Protein AF-A0AAV2FX11-F1 (afdb_monomer)

Radius of gyration: 31.64 Å; Cα contacts (8 Å, |Δi|>4): 77; chains: 1; bounding box: 56×33×93 Å

pLDDT: mean 76.0, std 13.42, range [36.06, 92.75]

Secondary structure (DSSP, 8-state):
---HHHHHHHHHHHHHHHHTTT-HHHHHHHHHTT-STT---HHHHHHHHHHHHHHHHHH-TT-----HHHHHHHHTT--------TTTGGGTS---HHHHHHHHHSTTSS-TT----SGGGSPPHHHHHHHHT-GGGS-HHHHTSHHHHHHHHHHHHHHHHHHHHHSTTS-SHHHHTTT-

Me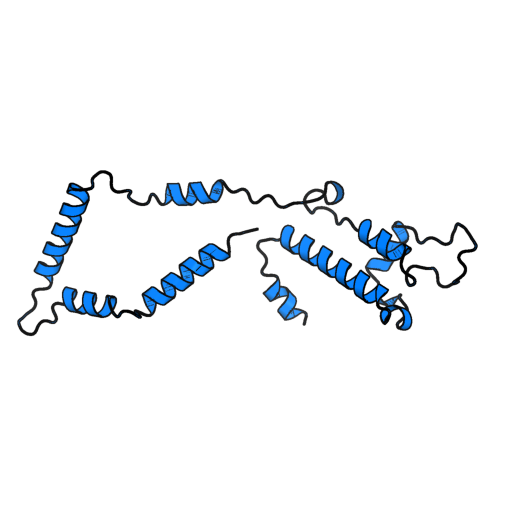an predicted aligned error: 15.27 Å

Organism: NCBI:txid586398

Foldseek 3Di:
DDPPVVVVVVVVVVVVVVVCPVVVVVVVCCQLCCPDPDDRPNPVSVVVVVVVVVVVCVVCVVDDPPDPVVVVVVVVVCPPPQDDDVQCVQVVDDPCPVLLVLLQPDPQNWDPVSDPPDPVGTQDPVNVVVCVVPVVVGDPVSCPDPSNVVSVVVVVVSVVSSVCRNCVVDPVVVVVVVVD

Sequence (180 aa):
MWSAGSAAGDNEEMVDIYEDKDHARKDEIAALGGQMASGTNVFSAFYDRLKEIREYHRRHPAAHVVDVEEQYEALFKEEPVIEFTGEEAHGKYLDLHELYNQYINAKFGMPRSGKKESEDSHIEYSTYLNLFSQPQKIDRKLKLTRQYREYTQNMLEYLVYFFQRTEPLQDLDKIFSKVW

Structure (mmCIF, N/CA/C/O backbone):
data_AF-A0AAV2FX11-F1
#
_entry.id   AF-A0AAV2FX11-F1
#
loop_
_atom_site.group_PDB
_atom_site.id
_atom_site.type_symbol
_atom_site.label_atom_id
_atom_site.label_alt_id
_atom_site.label_comp_id
_atom_site.label_asym_id
_atom_site.label_entity_id
_atom_site.label_seq_id
_atom_site.pdbx_PDB_ins_code
_atom_site.Cartn_x
_atom_site.Cartn_y
_atom_site.Cartn_z
_atom_site.occupancy
_atom_site.B_iso_or_equiv
_atom_site.auth_seq_id
_atom_site.auth_comp_id
_atom_site.auth_asym_id
_atom_site.auth_atom_id
_atom_site.pdbx_PDB_model_num
ATOM 1 N N . MET A 1 1 ? 6.775 3.295 -4.501 1.00 36.06 1 MET A N 1
ATOM 2 C CA . MET A 1 1 ? 6.292 2.143 -5.301 1.00 36.06 1 MET A CA 1
ATOM 3 C C . MET A 1 1 ? 7.306 1.890 -6.406 1.00 36.06 1 MET A C 1
ATOM 5 O O . MET A 1 1 ? 7.828 2.868 -6.919 1.00 36.06 1 MET A O 1
ATOM 9 N N . TRP A 1 2 ? 7.628 0.638 -6.737 1.00 38.12 2 TRP A N 1
ATOM 10 C CA . TRP A 1 2 ? 8.599 0.326 -7.800 1.00 38.12 2 TRP A CA 1
ATOM 11 C C . TRP A 1 2 ? 7.938 0.314 -9.185 1.00 38.12 2 TRP A C 1
ATOM 13 O O . TRP A 1 2 ? 6.763 -0.036 -9.301 1.00 38.12 2 TRP A O 1
ATOM 23 N N . SER A 1 3 ? 8.695 0.655 -10.236 1.00 41.75 3 SER A N 1
ATOM 24 C CA . SER A 1 3 ? 8.208 0.669 -11.625 1.00 41.75 3 SER A CA 1
ATOM 25 C C . SER A 1 3 ? 8.111 -0.741 -12.226 1.00 41.75 3 SER A C 1
ATOM 27 O O . SER A 1 3 ? 8.808 -1.102 -13.172 1.00 41.75 3 SER A O 1
ATOM 29 N N . ALA A 1 4 ? 7.201 -1.552 -11.681 1.00 39.31 4 ALA A N 1
ATOM 30 C CA . ALA A 1 4 ? 6.794 -2.815 -12.297 1.00 39.31 4 ALA A CA 1
ATOM 31 C C . ALA A 1 4 ? 6.138 -2.599 -13.678 1.00 39.31 4 ALA A C 1
ATOM 33 O O . ALA A 1 4 ? 6.142 -3.507 -14.501 1.00 39.31 4 ALA A O 1
ATOM 34 N N . GLY A 1 5 ? 5.611 -1.394 -13.944 1.00 45.75 5 GLY A N 1
ATOM 35 C CA . GLY A 1 5 ? 5.004 -1.026 -15.224 1.00 45.75 5 GLY A CA 1
ATOM 36 C C . GLY A 1 5 ? 5.997 -0.961 -16.388 1.00 45.75 5 GLY A C 1
ATOM 37 O O . GLY A 1 5 ? 5.710 -1.538 -17.432 1.00 45.75 5 GLY A O 1
ATOM 38 N N . SER A 1 6 ? 7.167 -0.324 -16.214 1.00 49.38 6 SER A N 1
ATOM 39 C CA . SER A 1 6 ? 8.170 -0.237 -17.294 1.00 49.38 6 SER A CA 1
ATOM 40 C C . SER A 1 6 ? 8.697 -1.624 -17.653 1.00 49.38 6 SER A C 1
ATOM 42 O O . SER A 1 6 ? 8.499 -2.086 -18.768 1.00 49.38 6 SER A O 1
ATOM 44 N N . ALA A 1 7 ? 9.226 -2.352 -16.663 1.00 54.00 7 ALA A N 1
ATOM 45 C CA . ALA A 1 7 ? 9.810 -3.677 -16.876 1.00 54.00 7 ALA A CA 1
ATOM 46 C C . ALA A 1 7 ? 8.800 -4.751 -17.342 1.00 54.00 7 ALA A C 1
ATOM 48 O O . ALA A 1 7 ? 9.213 -5.822 -17.786 1.00 54.00 7 ALA A O 1
ATOM 49 N N . ALA A 1 8 ? 7.490 -4.494 -17.235 1.00 55.38 8 ALA A N 1
ATOM 50 C CA . ALA A 1 8 ? 6.456 -5.302 -17.877 1.00 55.38 8 ALA A CA 1
ATOM 51 C C . ALA A 1 8 ? 6.256 -4.905 -19.350 1.00 55.38 8 ALA A C 1
ATOM 53 O O . ALA A 1 8 ? 6.264 -5.785 -20.208 1.00 55.38 8 ALA A O 1
ATOM 54 N N . GLY A 1 9 ? 6.139 -3.605 -19.650 1.00 60.34 9 GLY A N 1
ATOM 55 C CA . GLY A 1 9 ? 5.991 -3.096 -21.019 1.00 60.34 9 GLY A CA 1
ATOM 56 C C . GLY A 1 9 ? 7.192 -3.412 -21.914 1.00 60.34 9 GLY A C 1
ATOM 57 O O . GLY A 1 9 ? 7.011 -3.937 -23.008 1.00 60.34 9 GLY A O 1
ATOM 58 N N . ASP A 1 10 ? 8.413 -3.213 -21.409 1.00 63.19 10 ASP A N 1
ATOM 59 C CA . ASP A 1 10 ? 9.665 -3.539 -22.113 1.00 63.19 10 ASP A CA 1
ATOM 60 C C . ASP A 1 10 ? 9.732 -5.039 -22.490 1.00 63.19 10 ASP A C 1
ATOM 62 O O . ASP A 1 10 ? 10.307 -5.432 -23.506 1.00 63.19 10 ASP A O 1
ATOM 66 N N . ASN A 1 11 ? 9.122 -5.896 -21.666 1.00 69.62 11 ASN A N 1
ATOM 67 C CA . ASN A 1 11 ? 9.086 -7.348 -21.841 1.00 69.62 11 ASN A CA 1
ATOM 68 C C . ASN A 1 11 ? 7.976 -7.778 -22.819 1.00 69.62 11 ASN A C 1
ATOM 70 O O . ASN A 1 11 ? 8.182 -8.690 -23.616 1.00 69.62 11 ASN A O 1
ATOM 74 N N . GLU A 1 12 ? 6.829 -7.091 -22.818 1.00 73.62 12 GLU A N 1
ATOM 75 C CA . GLU A 1 12 ? 5.762 -7.271 -23.813 1.00 73.62 12 GLU A CA 1
ATOM 76 C C . GLU A 1 12 ? 6.232 -6.833 -25.216 1.00 73.62 12 GLU A C 1
ATOM 78 O O . GLU A 1 12 ? 6.066 -7.586 -26.175 1.00 73.62 12 GLU A O 1
ATOM 83 N N . GLU A 1 13 ? 6.945 -5.704 -25.336 1.00 76.19 13 GLU A N 1
ATOM 84 C CA . GLU A 1 13 ? 7.579 -5.286 -26.597 1.00 76.19 13 GLU A CA 1
ATOM 85 C C . GLU A 1 13 ? 8.661 -6.283 -27.055 1.00 76.19 13 GLU A C 1
ATOM 87 O O . GLU A 1 13 ? 8.708 -6.652 -28.232 1.00 76.19 13 GLU A O 1
ATOM 92 N N . MET A 1 14 ? 9.490 -6.805 -26.138 1.00 76.38 14 MET A N 1
ATOM 93 C CA . MET A 1 14 ? 10.427 -7.884 -26.476 1.00 76.38 14 MET A CA 1
ATOM 94 C C . MET A 1 14 ? 9.714 -9.147 -26.972 1.00 76.38 14 MET A C 1
ATOM 96 O O . MET A 1 14 ? 10.176 -9.739 -27.948 1.00 76.38 14 MET A O 1
ATOM 100 N N . VAL A 1 15 ? 8.610 -9.570 -26.348 1.00 80.94 15 VAL A N 1
ATOM 101 C CA . VAL A 1 15 ? 7.820 -10.728 -26.806 1.00 80.94 15 VAL A CA 1
ATOM 102 C C . VAL A 1 15 ? 7.282 -10.491 -28.216 1.00 80.94 15 VAL A C 1
ATOM 104 O O . VAL A 1 15 ? 7.469 -11.353 -29.074 1.00 80.94 15 VAL A O 1
ATOM 107 N N . ASP A 1 16 ? 6.719 -9.318 -28.500 1.00 80.75 16 ASP A N 1
ATOM 108 C CA . ASP A 1 16 ? 6.214 -8.954 -29.829 1.00 80.75 16 ASP A CA 1
ATOM 109 C C . ASP A 1 16 ? 7.309 -8.974 -30.907 1.00 80.75 16 ASP A C 1
ATOM 111 O O . ASP A 1 16 ? 7.110 -9.524 -31.998 1.00 80.75 16 ASP A O 1
ATOM 115 N N . ILE A 1 17 ? 8.500 -8.463 -30.579 1.00 81.50 17 ILE A N 1
ATOM 116 C CA . ILE A 1 17 ? 9.690 -8.559 -31.431 1.00 81.50 17 ILE A CA 1
ATOM 117 C C . ILE A 1 17 ? 10.113 -10.026 -31.604 1.00 81.50 17 ILE A C 1
ATOM 119 O O . ILE A 1 17 ? 10.509 -10.431 -32.700 1.00 81.50 17 ILE A O 1
ATOM 123 N N . TYR A 1 18 ? 10.054 -10.864 -30.566 1.00 79.50 18 TYR A N 1
ATOM 124 C CA . TYR A 1 18 ? 10.392 -12.288 -30.672 1.00 79.50 18 TYR A CA 1
ATOM 125 C C . TYR A 1 18 ? 9.386 -13.084 -31.514 1.00 79.50 18 TYR A C 1
ATOM 127 O O . TYR A 1 18 ? 9.833 -13.926 -32.297 1.00 79.50 18 TYR A O 1
ATOM 135 N N . GLU A 1 19 ? 8.089 -12.778 -31.438 1.00 86.69 19 GLU A N 1
ATOM 136 C CA . GLU A 1 19 ? 7.031 -13.392 -32.257 1.00 86.69 19 GLU A CA 1
ATOM 137 C C . GLU A 1 19 ? 7.107 -13.026 -33.750 1.00 86.69 19 GLU A C 1
ATOM 139 O O . GLU A 1 19 ? 6.546 -13.754 -34.572 1.00 86.69 19 GLU A O 1
ATOM 144 N N . ASP A 1 20 ? 7.845 -11.967 -34.123 1.00 82.31 20 ASP A N 1
ATOM 145 C CA . ASP A 1 20 ? 8.117 -11.597 -35.524 1.00 82.31 20 ASP A CA 1
ATOM 146 C C . ASP A 1 20 ? 6.808 -11.381 -36.319 1.00 82.31 20 ASP A C 1
ATOM 148 O O . ASP A 1 20 ? 6.596 -11.906 -37.418 1.00 82.31 20 ASP A O 1
ATOM 152 N N . LYS A 1 21 ? 5.888 -10.617 -35.709 1.00 79.88 21 LYS A N 1
ATOM 153 C CA . LYS A 1 21 ? 4.509 -10.382 -36.181 1.00 79.88 21 LYS A CA 1
ATOM 154 C C . LYS A 1 21 ? 4.430 -9.680 -37.541 1.00 79.88 21 LYS A C 1
ATOM 156 O O . LYS A 1 21 ? 3.481 -9.915 -38.285 1.00 79.88 21 LYS A O 1
ATOM 161 N N . ASP A 1 22 ? 5.423 -8.858 -37.872 1.00 80.94 22 ASP A N 1
ATOM 162 C CA . ASP A 1 22 ? 5.577 -8.167 -39.160 1.00 80.94 22 ASP A CA 1
ATOM 163 C C . ASP A 1 22 ? 6.407 -8.960 -40.191 1.00 80.94 22 ASP A C 1
ATOM 165 O O . ASP A 1 22 ? 6.440 -8.599 -41.366 1.00 80.94 22 ASP A O 1
ATOM 169 N N . HIS A 1 23 ? 7.036 -10.058 -39.756 1.00 78.81 23 HIS A N 1
ATOM 170 C CA . HIS A 1 23 ? 7.956 -10.916 -40.509 1.00 78.81 23 HIS A CA 1
ATOM 171 C C . HIS A 1 23 ? 9.283 -10.253 -40.925 1.00 78.81 23 HIS A C 1
ATOM 173 O O . HIS A 1 23 ? 10.039 -10.838 -41.709 1.00 78.81 23 HIS A O 1
ATOM 179 N N . ALA A 1 24 ? 9.625 -9.089 -40.362 1.00 78.25 24 ALA A N 1
ATOM 180 C CA . ALA A 1 24 ? 10.849 -8.366 -40.702 1.00 78.25 24 ALA A CA 1
ATOM 181 C C . ALA A 1 24 ? 12.124 -9.181 -40.417 1.00 78.25 24 ALA A C 1
ATOM 183 O O . ALA A 1 24 ? 13.097 -9.085 -41.171 1.00 78.25 24 ALA A O 1
ATOM 184 N N . ARG A 1 25 ? 12.124 -10.053 -39.394 1.00 77.75 25 ARG A N 1
ATOM 185 C CA . ARG A 1 25 ? 13.266 -10.937 -39.105 1.00 77.75 25 ARG A CA 1
ATOM 186 C C . ARG A 1 25 ? 13.438 -12.007 -40.185 1.00 77.75 25 ARG A C 1
ATOM 188 O O . ARG A 1 25 ? 14.573 -12.353 -40.508 1.00 77.75 25 ARG A O 1
ATOM 195 N N . LYS A 1 26 ? 12.349 -12.540 -40.756 1.00 78.62 26 LYS A N 1
ATOM 196 C CA . LYS A 1 26 ? 12.430 -13.518 -41.863 1.00 78.62 26 LYS A CA 1
ATOM 197 C C . LYS A 1 26 ? 13.043 -12.880 -43.106 1.00 78.62 26 LYS A C 1
ATOM 199 O O . LYS A 1 26 ? 13.929 -13.482 -43.711 1.00 78.62 26 LYS A O 1
ATOM 204 N N . ASP A 1 27 ? 12.619 -11.665 -43.440 1.00 77.44 27 ASP A N 1
ATOM 205 C CA . ASP A 1 27 ? 13.112 -10.940 -44.613 1.00 7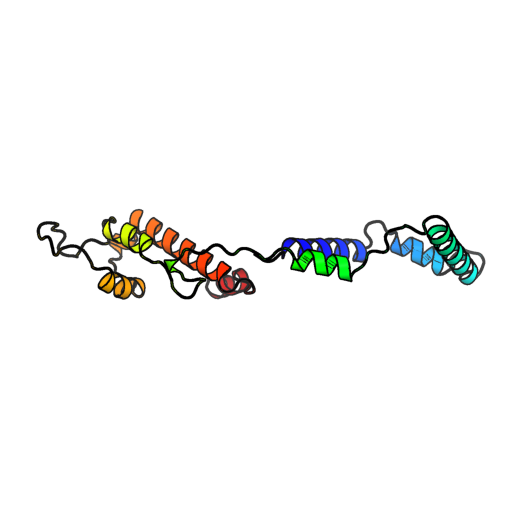7.44 27 ASP A CA 1
ATOM 206 C C . ASP A 1 27 ? 14.579 -10.504 -44.444 1.00 77.44 27 ASP A C 1
ATOM 208 O O . ASP A 1 27 ? 15.378 -10.668 -45.371 1.00 77.44 27 ASP A O 1
ATOM 212 N N . GLU A 1 28 ? 14.988 -10.054 -43.249 1.00 73.75 28 GLU A N 1
ATOM 213 C CA . GLU A 1 28 ? 16.402 -9.781 -42.950 1.00 73.75 28 GLU A CA 1
ATOM 214 C C . GLU A 1 28 ? 17.259 -11.059 -43.026 1.00 73.75 28 GLU A C 1
ATOM 216 O O . GLU A 1 28 ? 18.321 -11.052 -43.654 1.00 73.75 28 GLU A O 1
ATOM 221 N N . ILE A 1 29 ? 16.792 -12.184 -42.468 1.00 74.56 29 ILE A N 1
ATOM 222 C CA . ILE A 1 29 ? 17.492 -13.477 -42.562 1.00 74.56 29 ILE A CA 1
ATOM 223 C C . ILE A 1 29 ? 17.599 -13.953 -44.019 1.00 74.56 29 ILE A C 1
ATOM 225 O O . ILE A 1 29 ? 18.648 -14.469 -44.405 1.00 74.56 29 ILE A O 1
ATOM 229 N N . ALA A 1 30 ? 16.573 -13.759 -44.852 1.00 73.75 30 ALA A N 1
ATOM 230 C CA . ALA A 1 30 ? 16.622 -14.115 -46.270 1.00 73.75 30 ALA A CA 1
ATOM 231 C C . ALA A 1 30 ? 17.636 -13.253 -47.050 1.00 73.75 30 ALA A C 1
ATOM 233 O O . ALA A 1 30 ? 18.411 -13.780 -47.858 1.00 73.75 30 ALA A O 1
ATOM 234 N N . ALA A 1 31 ? 17.672 -11.944 -46.770 1.00 70.19 31 ALA A N 1
ATOM 235 C CA . ALA A 1 31 ? 18.607 -11.000 -47.377 1.00 70.19 31 ALA A CA 1
ATOM 236 C C . ALA A 1 31 ? 20.067 -11.264 -46.960 1.00 70.19 31 ALA A C 1
ATOM 238 O O . ALA A 1 31 ? 20.953 -11.325 -47.815 1.00 70.19 31 ALA A O 1
ATOM 239 N N . LEU A 1 32 ? 20.32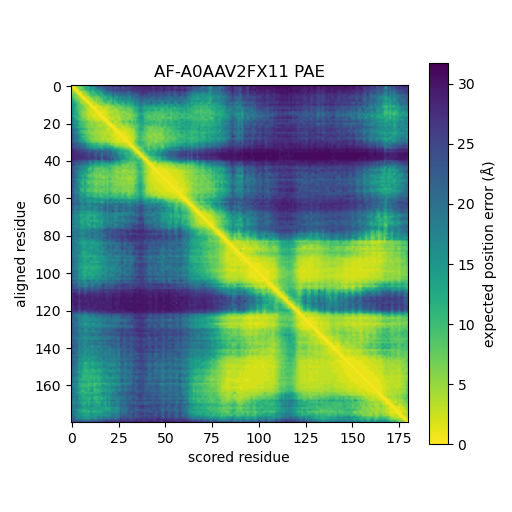3 -11.473 -45.663 1.00 65.50 32 LEU A N 1
ATOM 240 C CA . LEU A 1 32 ? 21.659 -11.764 -45.126 1.00 65.50 32 LEU A CA 1
ATOM 241 C C . LEU A 1 32 ? 22.126 -13.191 -45.443 1.00 65.50 32 LEU A C 1
ATOM 243 O O . LEU A 1 32 ? 23.306 -13.405 -45.711 1.00 65.50 32 LEU A O 1
ATOM 247 N N . GLY A 1 33 ? 21.216 -14.167 -45.463 1.00 64.31 33 GLY A N 1
ATOM 248 C CA . GLY A 1 33 ? 21.499 -15.570 -45.782 1.00 64.31 33 GLY A CA 1
ATOM 249 C C . GLY A 1 33 ? 21.842 -15.826 -47.254 1.00 64.31 33 GLY A C 1
ATOM 250 O O . GLY A 1 33 ? 22.233 -16.938 -47.609 1.00 64.31 33 GLY A O 1
ATOM 251 N N . GLY A 1 34 ? 21.715 -14.815 -48.121 1.00 61.28 34 GLY A N 1
ATOM 252 C CA . GLY A 1 34 ? 22.076 -14.903 -49.536 1.00 61.28 34 GLY A CA 1
ATOM 253 C C . GLY A 1 34 ? 21.165 -15.819 -50.356 1.00 61.28 34 GLY A C 1
ATOM 254 O O . GLY A 1 34 ? 21.581 -16.289 -51.414 1.00 61.28 34 GLY A O 1
ATOM 255 N N . GLN A 1 35 ? 19.934 -16.080 -49.898 1.00 55.56 35 GLN A N 1
ATOM 256 C CA . GLN A 1 35 ? 18.978 -16.984 -50.552 1.00 55.56 35 GLN A CA 1
ATOM 257 C C . GLN A 1 35 ? 18.243 -16.330 -51.738 1.00 55.56 35 GLN A C 1
ATOM 259 O O . GLN A 1 35 ? 17.027 -16.428 -51.879 1.00 55.56 35 GLN A O 1
ATOM 264 N N . MET A 1 36 ? 18.998 -15.700 -52.639 1.00 53.94 36 MET A N 1
ATOM 265 C CA . MET A 1 36 ? 18.523 -15.358 -53.981 1.00 53.94 36 MET A CA 1
ATOM 266 C C . MET A 1 36 ? 18.898 -16.468 -54.970 1.00 53.94 36 MET A C 1
ATOM 268 O O . MET A 1 36 ? 19.902 -17.158 -54.806 1.00 53.94 36 MET A O 1
ATOM 272 N N . ALA A 1 37 ? 18.108 -16.629 -56.034 1.00 50.38 37 ALA A N 1
ATOM 273 C CA . ALA A 1 37 ? 18.169 -17.775 -56.953 1.00 50.38 37 ALA A CA 1
ATOM 274 C C . ALA A 1 37 ? 19.442 -17.881 -57.837 1.00 50.38 37 ALA A C 1
ATOM 276 O O . ALA A 1 37 ? 19.448 -18.628 -58.812 1.00 50.38 37 ALA A O 1
ATOM 277 N N . SER A 1 38 ? 20.513 -17.135 -57.534 1.00 51.03 38 SER A N 1
ATOM 278 C CA . SER A 1 38 ? 21.740 -17.060 -58.341 1.00 51.03 38 SER A CA 1
ATOM 279 C C . SER A 1 38 ? 23.010 -16.785 -57.510 1.00 51.03 38 SER A C 1
ATOM 281 O O . SER A 1 38 ? 23.785 -15.879 -57.818 1.00 51.03 38 SER A O 1
ATOM 283 N N . GLY A 1 39 ? 23.269 -17.614 -56.495 1.00 53.78 39 GLY A N 1
ATOM 284 C CA . GLY A 1 39 ? 24.601 -17.752 -55.888 1.00 53.78 39 GLY A CA 1
ATOM 285 C C . GLY A 1 39 ? 24.889 -16.898 -54.644 1.00 53.78 39 GLY A C 1
ATOM 286 O O . GLY A 1 39 ? 24.270 -15.870 -54.381 1.00 53.78 39 GLY A O 1
ATOM 287 N N . THR A 1 40 ? 25.857 -17.369 -53.856 1.00 57.16 40 THR A N 1
ATOM 288 C CA . THR A 1 40 ? 26.094 -16.968 -52.461 1.00 57.16 40 THR A CA 1
ATOM 289 C C . THR A 1 40 ? 26.811 -15.619 -52.320 1.00 57.16 40 THR A C 1
ATOM 291 O O . THR A 1 40 ? 28.015 -15.574 -52.071 1.00 57.16 40 THR A O 1
ATOM 294 N N . ASN A 1 41 ? 26.082 -14.505 -52.426 1.00 60.88 41 ASN A N 1
ATOM 295 C CA . ASN A 1 41 ? 26.651 -13.151 -52.299 1.00 60.88 41 ASN A CA 1
ATOM 296 C C . ASN A 1 41 ? 26.503 -12.519 -50.891 1.00 60.88 41 ASN A C 1
ATOM 298 O O . ASN A 1 41 ? 26.413 -11.302 -50.744 1.00 60.88 41 ASN A O 1
ATOM 302 N N . VAL A 1 42 ? 26.496 -13.355 -49.844 1.00 63.09 42 VAL A N 1
ATOM 303 C CA . VAL A 1 42 ? 26.347 -12.974 -48.418 1.00 63.09 42 VAL A CA 1
ATOM 304 C C . VAL A 1 42 ? 27.284 -11.828 -48.009 1.00 63.09 42 VAL A C 1
ATOM 306 O O . VAL A 1 42 ? 26.885 -10.889 -47.321 1.00 63.09 42 VAL A O 1
ATOM 309 N N . PHE A 1 43 ? 28.538 -11.873 -48.467 1.00 69.88 43 PHE A N 1
ATOM 310 C CA . PHE A 1 43 ? 29.548 -10.888 -48.086 1.00 69.88 43 PHE A CA 1
ATOM 311 C C . PHE A 1 43 ? 29.279 -9.483 -48.645 1.00 69.88 43 PHE A C 1
ATOM 313 O O . PHE A 1 43 ? 29.611 -8.513 -47.966 1.00 69.88 43 PHE A O 1
ATOM 320 N N . SER A 1 44 ? 28.670 -9.328 -49.831 1.00 75.81 44 SER A N 1
ATOM 321 C CA . SER A 1 44 ? 28.400 -7.981 -50.361 1.00 75.81 44 SER A CA 1
ATOM 322 C C . SER A 1 44 ? 27.316 -7.276 -49.549 1.00 75.81 44 SER A C 1
ATOM 324 O O . SER A 1 44 ? 27.518 -6.136 -49.144 1.00 75.81 44 SER A O 1
ATOM 326 N N . ALA A 1 45 ? 26.224 -7.979 -49.221 1.00 74.25 45 ALA A N 1
ATOM 327 C CA . ALA A 1 45 ? 25.141 -7.450 -48.390 1.00 74.25 45 ALA A CA 1
ATOM 328 C C . ALA A 1 45 ? 25.654 -6.976 -47.017 1.00 74.25 45 ALA A C 1
ATOM 330 O O . ALA A 1 45 ? 25.333 -5.871 -46.578 1.00 74.25 45 ALA A O 1
ATOM 331 N N . PHE A 1 46 ? 26.534 -7.762 -46.384 1.00 78.31 46 PHE A N 1
ATOM 332 C CA . PHE A 1 46 ? 27.206 -7.369 -45.144 1.00 78.31 46 PHE A CA 1
ATOM 333 C C . PHE A 1 46 ? 28.053 -6.092 -45.305 1.00 78.31 46 PHE A C 1
ATOM 335 O O . PHE A 1 46 ? 27.955 -5.179 -44.483 1.00 78.31 46 PHE A O 1
ATOM 342 N N . TYR A 1 47 ? 28.874 -5.994 -46.357 1.00 82.38 47 TYR A N 1
ATOM 343 C CA . TYR A 1 47 ? 29.727 -4.819 -46.565 1.00 82.38 47 TYR A CA 1
ATOM 344 C C . TYR A 1 47 ? 28.945 -3.557 -46.947 1.00 82.38 47 TYR A C 1
ATOM 346 O O . TYR A 1 47 ? 29.320 -2.471 -46.498 1.00 82.38 47 TYR A O 1
ATOM 354 N N . ASP A 1 48 ? 27.858 -3.672 -47.711 1.00 83.44 48 ASP A N 1
ATOM 355 C CA . ASP A 1 48 ? 26.989 -2.537 -48.031 1.00 83.44 48 ASP A CA 1
ATOM 356 C C . ASP A 1 48 ? 26.230 -2.041 -46.788 1.00 83.44 48 ASP A C 1
ATOM 358 O O . ASP A 1 48 ? 26.213 -0.833 -46.538 1.00 83.44 48 ASP A O 1
ATOM 362 N N . ARG A 1 49 ? 25.727 -2.938 -45.926 1.00 80.62 49 ARG A N 1
ATOM 363 C CA . ARG A 1 49 ? 25.105 -2.560 -44.641 1.00 80.62 49 ARG A CA 1
ATOM 364 C C . ARG A 1 49 ? 26.113 -1.937 -43.666 1.00 80.62 49 ARG A C 1
ATOM 366 O O . ARG A 1 49 ? 25.825 -0.921 -43.039 1.00 80.62 49 ARG A O 1
ATOM 373 N N . LEU A 1 50 ? 27.339 -2.464 -43.586 1.00 84.19 50 LEU A N 1
ATOM 374 C CA . LEU A 1 50 ? 28.423 -1.865 -42.790 1.00 84.19 50 LEU A CA 1
ATOM 375 C C . LEU A 1 50 ? 28.821 -0.467 -43.301 1.00 84.19 50 LEU A C 1
ATOM 377 O O . LEU A 1 50 ? 29.154 0.423 -42.513 1.00 84.19 50 LEU A O 1
ATOM 381 N N . LYS A 1 51 ? 28.800 -0.263 -44.620 1.00 89.19 51 LYS A N 1
ATOM 382 C CA . LYS A 1 51 ? 29.060 1.027 -45.273 1.00 89.19 51 LYS A CA 1
ATOM 383 C C . LYS A 1 51 ? 27.936 2.030 -45.003 1.00 89.19 51 LYS A C 1
ATOM 385 O O . LYS A 1 51 ? 28.240 3.188 -44.729 1.00 89.19 51 LYS A O 1
ATOM 390 N N . GLU A 1 52 ? 26.680 1.592 -45.017 1.00 87.69 52 GLU A N 1
ATOM 391 C CA . GLU A 1 52 ? 25.510 2.390 -44.634 1.00 87.69 52 GLU A CA 1
ATOM 392 C C . GLU A 1 52 ? 25.604 2.867 -43.175 1.00 87.69 52 GLU A C 1
ATOM 394 O O . GLU A 1 52 ? 25.543 4.069 -42.923 1.00 87.69 52 GLU A O 1
ATOM 399 N N . ILE A 1 53 ? 25.867 1.957 -42.227 1.00 85.38 53 ILE A N 1
ATOM 400 C CA . ILE A 1 53 ? 26.033 2.277 -40.796 1.00 85.38 53 ILE A CA 1
ATOM 401 C C . ILE A 1 53 ? 27.176 3.284 -40.583 1.00 85.38 53 ILE A C 1
ATOM 403 O O . ILE A 1 53 ? 27.020 4.283 -39.878 1.00 85.38 53 ILE A O 1
ATOM 407 N N . ARG A 1 54 ? 28.329 3.073 -41.234 1.00 87.62 54 ARG A N 1
ATOM 408 C CA . ARG A 1 54 ? 29.464 4.011 -41.170 1.00 87.62 54 ARG A CA 1
ATOM 409 C C . ARG A 1 54 ? 29.129 5.379 -41.760 1.00 87.62 54 ARG A C 1
ATOM 411 O O . ARG A 1 54 ? 29.564 6.392 -41.217 1.00 87.62 54 ARG A O 1
ATOM 418 N N . GLU A 1 55 ? 28.369 5.424 -42.850 1.00 89.88 55 GLU A N 1
ATOM 419 C CA . GLU A 1 55 ? 27.935 6.677 -43.467 1.00 89.88 55 GLU A CA 1
ATOM 420 C C . GLU A 1 55 ? 26.916 7.421 -42.593 1.00 89.88 55 GLU A C 1
ATOM 422 O O . GLU A 1 55 ? 26.996 8.645 -42.485 1.00 89.88 55 GLU A O 1
ATOM 427 N N . TYR A 1 56 ? 26.020 6.700 -41.915 1.00 86.50 56 TYR A N 1
ATOM 428 C CA . TYR A 1 56 ? 25.086 7.264 -40.942 1.00 86.50 56 TYR A CA 1
ATOM 429 C C . TYR A 1 56 ? 25.831 7.942 -39.783 1.00 86.50 56 TYR A C 1
ATOM 431 O O . TYR A 1 56 ? 25.690 9.151 -39.601 1.00 86.50 56 TYR A O 1
ATOM 439 N N . HIS A 1 57 ? 26.718 7.234 -39.075 1.00 82.69 57 HIS A N 1
ATOM 440 C CA . HIS A 1 57 ? 27.508 7.840 -37.989 1.00 82.69 57 HIS A CA 1
ATOM 441 C C . HIS A 1 57 ? 28.419 8.986 -38.470 1.00 82.69 57 HIS A C 1
ATOM 443 O O . HIS A 1 57 ? 28.650 9.940 -37.731 1.00 82.69 57 HIS A O 1
ATOM 449 N N . ARG A 1 58 ? 28.897 8.953 -39.725 1.00 85.94 58 ARG A N 1
ATOM 450 C CA . ARG A 1 58 ? 29.671 10.055 -40.328 1.00 85.94 58 ARG A CA 1
ATOM 451 C C . ARG A 1 58 ? 28.827 11.306 -40.605 1.00 85.94 58 ARG A C 1
ATOM 453 O O . ARG A 1 58 ? 29.358 12.412 -40.538 1.00 85.94 58 ARG A O 1
ATOM 460 N N . ARG A 1 59 ? 27.539 11.149 -40.929 1.00 88.88 59 ARG A N 1
ATOM 461 C CA . ARG A 1 59 ? 26.582 12.254 -41.151 1.00 88.88 59 ARG A CA 1
ATOM 462 C C . ARG A 1 59 ? 25.953 12.766 -39.861 1.00 88.88 59 ARG A C 1
ATOM 464 O O . ARG A 1 59 ? 25.628 13.946 -39.777 1.00 88.88 59 ARG A O 1
ATOM 471 N N . HIS A 1 60 ? 25.818 11.896 -38.866 1.00 82.75 60 HIS A N 1
ATOM 472 C CA . HIS A 1 60 ? 25.219 12.189 -37.571 1.00 82.75 60 HIS A CA 1
ATOM 473 C C . HIS A 1 60 ? 26.239 11.971 -36.431 1.00 82.75 60 HIS A C 1
ATOM 475 O O . HIS A 1 60 ? 26.015 11.132 -35.562 1.00 82.75 60 HIS A O 1
ATOM 481 N N . PRO A 1 61 ? 27.356 12.731 -36.385 1.00 77.12 61 PRO A N 1
ATOM 482 C CA . PRO A 1 61 ? 28.364 12.608 -35.323 1.00 77.12 61 PRO A CA 1
ATOM 483 C C . PRO A 1 61 ? 27.862 13.087 -33.950 1.00 77.12 61 PRO A C 1
ATOM 485 O O . PRO A 1 61 ? 28.515 12.845 -32.943 1.00 77.12 61 PRO A O 1
ATOM 488 N N . ALA A 1 62 ? 26.711 13.768 -33.920 1.00 73.88 62 ALA A N 1
ATOM 489 C CA . ALA A 1 62 ? 25.962 14.137 -32.721 1.00 73.88 62 ALA A CA 1
ATOM 490 C C . ALA A 1 62 ? 24.640 13.347 -32.595 1.00 73.88 62 ALA A C 1
ATOM 492 O O . ALA A 1 62 ? 23.714 13.800 -31.927 1.00 73.88 62 ALA A O 1
ATOM 493 N N . ALA A 1 63 ? 24.516 12.189 -33.260 1.00 72.12 63 ALA A N 1
ATOM 494 C CA . ALA A 1 63 ? 23.477 11.229 -32.900 1.00 72.12 63 ALA A CA 1
ATOM 495 C C . ALA A 1 63 ? 23.716 10.780 -31.457 1.00 72.12 63 ALA A C 1
ATOM 497 O O . ALA A 1 63 ? 24.821 10.353 -31.119 1.00 72.12 63 ALA A O 1
ATOM 498 N N . HIS A 1 64 ? 22.677 10.865 -30.631 1.00 62.22 64 HIS A N 1
ATOM 499 C CA . HIS A 1 64 ? 22.695 10.333 -29.276 1.00 62.22 64 HIS A CA 1
ATOM 500 C C . HIS A 1 64 ? 22.870 8.814 -29.376 1.00 62.22 64 HIS A C 1
ATOM 502 O O . HIS A 1 64 ? 21.929 8.084 -29.687 1.00 62.22 64 HIS A O 1
ATOM 508 N N . VAL A 1 65 ? 24.090 8.328 -29.143 1.00 65.88 65 VAL A N 1
ATOM 509 C CA . VAL A 1 65 ? 24.250 6.957 -28.658 1.00 65.88 65 VAL A CA 1
ATOM 510 C C . VAL A 1 65 ? 23.537 6.945 -27.315 1.00 65.88 65 VAL A C 1
ATOM 512 O O . VAL A 1 65 ? 23.786 7.833 -26.499 1.00 65.88 65 VAL A O 1
ATOM 515 N N . VAL A 1 66 ? 22.598 6.022 -27.119 1.00 61.25 66 VAL A N 1
ATOM 516 C CA . VAL A 1 66 ? 21.913 5.880 -25.832 1.00 61.25 66 VAL A CA 1
ATOM 517 C C . VAL A 1 66 ? 22.975 5.509 -24.805 1.00 61.25 66 VAL A C 1
ATOM 519 O O . VAL A 1 66 ? 23.530 4.410 -24.870 1.00 61.25 66 VAL A O 1
ATOM 522 N N . ASP A 1 67 ? 23.303 6.443 -23.913 1.00 68.81 67 ASP A N 1
ATOM 523 C CA . ASP A 1 67 ? 24.193 6.144 -22.805 1.00 68.81 67 ASP A CA 1
ATOM 524 C C . ASP A 1 67 ? 23.382 5.375 -21.763 1.00 68.81 67 ASP A C 1
ATOM 526 O O . ASP A 1 67 ? 22.462 5.894 -21.129 1.00 68.81 67 ASP A O 1
ATOM 530 N N . VAL A 1 68 ? 23.704 4.091 -21.651 1.00 65.75 68 VAL A N 1
ATOM 531 C CA . VAL A 1 68 ? 23.077 3.163 -20.713 1.00 65.75 68 VAL A CA 1
ATOM 532 C C . VAL A 1 68 ? 23.295 3.639 -19.272 1.00 65.75 68 VAL A C 1
ATOM 534 O O . VAL A 1 68 ? 22.411 3.469 -18.434 1.00 65.75 68 VAL A O 1
ATOM 537 N N . GLU A 1 69 ? 24.423 4.301 -18.996 1.00 70.00 69 GLU A N 1
ATOM 538 C CA . GLU A 1 69 ? 24.713 4.866 -17.680 1.00 70.00 69 GLU A CA 1
ATOM 539 C C . GLU A 1 69 ? 23.799 6.066 -17.386 1.00 70.00 69 GLU A C 1
ATOM 541 O O . GLU A 1 69 ? 23.260 6.159 -16.288 1.00 70.00 69 GL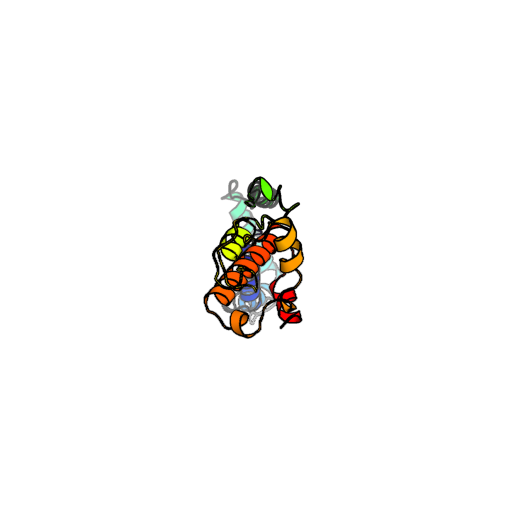U A O 1
ATOM 546 N N . GLU A 1 70 ? 23.536 6.937 -18.372 1.00 69.69 70 GLU A N 1
ATOM 547 C CA . GLU A 1 70 ? 22.614 8.080 -18.236 1.00 69.69 70 GLU A CA 1
ATOM 548 C C . GLU A 1 70 ? 21.164 7.624 -17.999 1.00 69.69 70 GLU A C 1
ATOM 550 O O . GLU A 1 70 ? 20.443 8.235 -17.205 1.00 69.69 70 GLU A O 1
ATOM 555 N N . GLN A 1 71 ? 20.747 6.512 -18.615 1.00 67.44 71 GLN A N 1
ATOM 556 C CA . GLN A 1 71 ? 19.442 5.899 -18.350 1.00 67.44 71 GLN A CA 1
ATOM 557 C C . GLN A 1 71 ? 19.339 5.349 -16.920 1.00 67.44 71 GLN A C 1
ATOM 559 O O . GLN A 1 71 ? 18.363 5.647 -16.228 1.00 67.44 71 GLN A O 1
ATOM 564 N N . TYR A 1 72 ? 20.337 4.603 -16.432 1.00 68.19 72 TYR A N 1
ATOM 565 C CA . TYR A 1 72 ? 20.337 4.130 -15.040 1.00 68.19 72 TYR A CA 1
ATOM 566 C C . TYR A 1 72 ? 20.401 5.290 -14.038 1.00 68.19 72 TYR A C 1
ATOM 568 O O . TYR A 1 72 ? 19.641 5.320 -13.069 1.00 68.19 72 TYR A O 1
ATOM 576 N N . GLU A 1 73 ? 21.238 6.290 -14.306 1.00 72.81 73 GLU A N 1
ATOM 577 C CA . GLU A 1 73 ? 21.316 7.532 -13.541 1.00 72.81 73 GLU A CA 1
ATOM 578 C C . GLU A 1 73 ? 19.987 8.300 -13.514 1.00 72.81 73 GLU A C 1
ATOM 580 O O . GLU A 1 73 ? 19.723 9.004 -12.540 1.00 72.81 73 GLU A O 1
ATOM 585 N N . ALA A 1 74 ? 19.127 8.190 -14.529 1.00 70.31 74 ALA A N 1
ATOM 586 C CA . ALA A 1 74 ? 17.784 8.764 -14.478 1.00 70.31 74 ALA A CA 1
ATOM 587 C C . ALA A 1 74 ? 16.877 8.004 -13.492 1.00 70.31 74 ALA A C 1
ATOM 589 O O . ALA A 1 74 ? 16.227 8.640 -12.661 1.00 70.31 74 ALA A O 1
ATOM 590 N N . LEU A 1 75 ? 16.887 6.663 -13.513 1.00 67.06 75 LEU A N 1
ATOM 591 C CA . LEU A 1 75 ? 16.080 5.840 -12.597 1.00 67.06 75 LEU A CA 1
ATOM 592 C C . LEU A 1 75 ? 16.437 6.070 -11.119 1.00 67.06 75 LEU A C 1
ATOM 594 O O . LEU A 1 75 ? 15.545 6.098 -1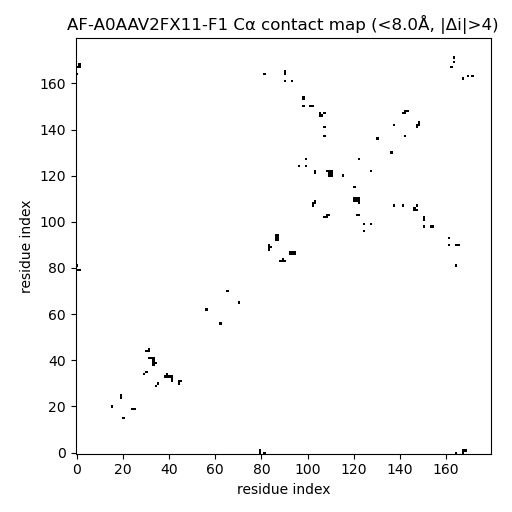0.276 1.00 67.06 75 LEU A O 1
ATOM 598 N N . PHE A 1 76 ? 17.717 6.267 -10.785 1.00 65.75 76 PHE A N 1
ATOM 599 C CA . PHE A 1 76 ? 18.140 6.484 -9.393 1.00 65.75 76 PHE A CA 1
ATOM 600 C C . PHE A 1 76 ? 17.799 7.874 -8.823 1.00 65.75 76 PHE A C 1
ATOM 602 O O . PHE A 1 76 ? 17.994 8.098 -7.630 1.00 65.75 76 PHE A O 1
ATOM 609 N N . LYS A 1 77 ? 17.283 8.807 -9.636 1.00 66.69 77 LYS A N 1
ATOM 610 C CA . LYS A 1 77 ? 16.890 10.156 -9.183 1.00 66.69 77 LYS A CA 1
ATOM 611 C C . LYS A 1 77 ? 15.455 10.226 -8.653 1.00 66.69 77 LYS A C 1
ATOM 613 O O . LYS A 1 77 ? 15.134 11.156 -7.915 1.00 66.69 77 LYS A O 1
ATOM 618 N N . GLU A 1 78 ? 14.610 9.248 -8.973 1.00 62.09 78 GLU A N 1
ATOM 619 C CA . GLU A 1 78 ? 13.273 9.114 -8.390 1.00 62.09 78 GLU A CA 1
ATOM 620 C C . GLU A 1 78 ? 13.330 8.272 -7.107 1.00 62.09 78 GLU A C 1
ATOM 622 O O . GLU A 1 78 ? 12.974 7.094 -7.104 1.00 62.09 78 GLU A O 1
ATOM 627 N N . GLU A 1 79 ? 13.757 8.870 -5.986 1.00 61.44 79 GLU A N 1
ATOM 628 C CA . GLU A 1 79 ? 13.522 8.252 -4.675 1.00 61.44 79 GLU A CA 1
ATOM 629 C C . GLU A 1 79 ? 12.003 8.101 -4.464 1.00 61.44 79 GLU A C 1
ATOM 631 O O . GLU A 1 79 ? 11.286 9.108 -4.408 1.00 61.44 79 GLU A O 1
ATOM 636 N N . PRO A 1 80 ? 11.467 6.871 -4.345 1.00 62.84 80 PRO A N 1
ATOM 637 C CA . PRO A 1 80 ? 10.034 6.680 -4.233 1.00 62.84 80 PRO A CA 1
ATOM 638 C C . PRO A 1 80 ? 9.587 7.086 -2.829 1.00 62.84 80 PRO A C 1
ATOM 640 O O . PRO A 1 80 ? 9.664 6.278 -1.904 1.00 62.84 80 PRO A O 1
ATOM 643 N N . VAL A 1 81 ? 9.091 8.317 -2.676 1.00 66.31 81 VAL A N 1
ATOM 644 C CA . VAL A 1 81 ? 8.513 8.817 -1.420 1.00 66.31 81 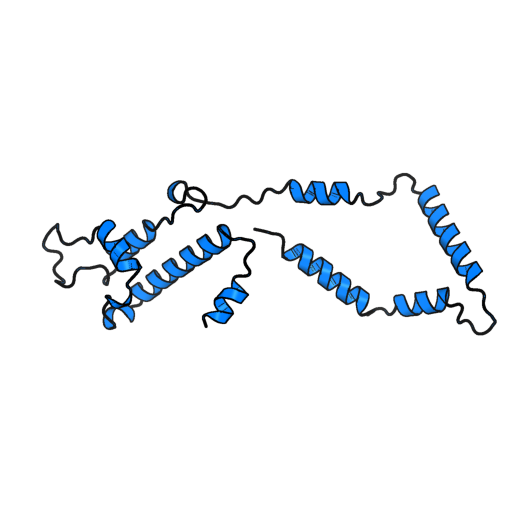VAL A CA 1
ATOM 645 C C . VAL A 1 81 ? 7.391 7.876 -0.986 1.00 66.31 81 VAL A C 1
ATOM 647 O O . VAL A 1 81 ? 6.304 7.861 -1.563 1.00 66.31 81 VAL A O 1
ATOM 650 N N . ILE A 1 82 ? 7.671 7.044 0.016 1.00 68.06 82 ILE A N 1
ATOM 651 C CA . ILE A 1 82 ? 6.671 6.173 0.620 1.00 68.06 82 ILE A CA 1
ATOM 652 C C . ILE A 1 82 ? 6.066 6.954 1.785 1.00 68.06 82 ILE A C 1
ATOM 654 O O . ILE A 1 82 ? 6.772 7.288 2.734 1.00 68.06 82 ILE A O 1
ATOM 658 N N . GLU A 1 83 ? 4.782 7.291 1.705 1.00 76.38 83 GLU A N 1
ATOM 659 C CA . GLU A 1 83 ? 4.135 8.172 2.684 1.00 76.38 83 GLU A CA 1
ATOM 660 C C . GLU A 1 83 ? 3.744 7.420 3.964 1.00 76.38 83 GLU A C 1
ATOM 662 O O . GLU A 1 83 ? 2.996 6.442 3.919 1.00 76.38 83 GLU A O 1
ATOM 667 N N . PHE A 1 84 ? 4.228 7.902 5.112 1.00 84.25 84 PHE A N 1
ATOM 668 C CA . PHE A 1 84 ? 3.885 7.421 6.455 1.00 84.25 84 PHE A CA 1
ATOM 669 C C . PHE A 1 84 ? 3.452 8.573 7.353 1.00 84.25 84 PHE A C 1
ATOM 671 O O . PHE A 1 84 ? 3.905 9.709 7.194 1.00 84.25 84 PHE A O 1
ATOM 678 N N . THR A 1 85 ? 2.638 8.262 8.358 1.00 85.00 85 THR A N 1
ATOM 679 C CA . THR A 1 85 ? 2.419 9.173 9.481 1.00 85.00 85 THR A CA 1
ATOM 680 C C . THR A 1 85 ? 3.647 9.185 10.402 1.00 85.00 85 THR A C 1
ATOM 682 O O . THR A 1 85 ? 4.471 8.262 10.407 1.00 85.00 85 THR A O 1
ATOM 685 N N . GLY A 1 86 ? 3.777 10.234 11.221 1.00 85.25 86 GLY A N 1
ATOM 686 C CA . GLY A 1 86 ? 4.828 10.294 12.243 1.00 85.25 86 GLY A CA 1
ATOM 687 C C . GLY A 1 86 ? 4.721 9.163 13.275 1.00 85.25 86 GLY A C 1
ATOM 688 O O . GLY A 1 86 ? 5.745 8.631 13.703 1.00 85.25 86 GLY A O 1
ATOM 689 N N . GLU A 1 87 ? 3.493 8.752 13.607 1.00 87.50 87 GLU A N 1
ATOM 690 C CA . GLU A 1 87 ? 3.194 7.702 14.590 1.00 87.50 87 GLU A CA 1
ATOM 691 C C . GLU A 1 87 ? 3.638 6.314 14.115 1.00 87.50 87 GLU A C 1
ATOM 693 O O . GLU A 1 87 ? 4.146 5.513 14.900 1.00 87.50 87 GLU A O 1
ATOM 698 N N . GLU A 1 88 ? 3.521 6.031 12.815 1.00 89.56 88 GLU A N 1
ATOM 699 C CA . GLU A 1 88 ? 3.986 4.769 12.234 1.00 89.56 88 GLU A CA 1
ATOM 700 C C . GLU A 1 88 ? 5.526 4.673 12.147 1.00 89.56 88 GLU A C 1
ATOM 702 O O . GLU A 1 88 ? 6.082 3.589 11.934 1.00 89.56 88 GLU A O 1
ATOM 707 N N . ALA A 1 89 ? 6.230 5.805 12.287 1.00 88.19 89 ALA A N 1
ATOM 708 C CA . ALA A 1 89 ? 7.689 5.924 12.328 1.00 88.19 89 ALA A CA 1
ATOM 709 C C . ALA A 1 89 ? 8.414 5.130 11.217 1.00 88.19 89 ALA A C 1
ATOM 711 O O . ALA A 1 89 ? 9.233 4.251 11.494 1.00 88.19 89 ALA A O 1
ATOM 712 N N . HIS A 1 90 ? 8.095 5.436 9.953 1.00 83.69 90 HIS A N 1
ATOM 713 C CA . HIS A 1 90 ? 8.608 4.748 8.754 1.00 83.69 90 HIS A CA 1
ATOM 714 C C . HIS A 1 90 ? 8.338 3.229 8.727 1.00 83.69 90 HIS A C 1
ATOM 716 O O . HIS A 1 90 ? 9.081 2.465 8.119 1.00 83.69 90 HIS A O 1
ATOM 722 N N . GLY A 1 91 ? 7.226 2.789 9.328 1.00 86.94 91 GLY A N 1
ATOM 723 C CA . GLY A 1 91 ? 6.763 1.395 9.278 1.00 86.94 91 GLY A CA 1
ATOM 724 C C . GLY A 1 91 ? 7.243 0.542 10.450 1.00 86.94 91 GLY A C 1
ATOM 725 O O . GLY A 1 91 ? 7.053 -0.671 10.462 1.00 86.94 91 GLY A O 1
ATOM 726 N N . LYS A 1 92 ? 7.847 1.175 11.460 1.00 88.44 92 LYS A N 1
ATOM 727 C CA . LYS A 1 92 ? 8.248 0.525 12.710 1.00 88.44 92 LYS A CA 1
ATOM 728 C C . LYS A 1 92 ? 7.049 0.195 13.608 1.00 88.44 92 LYS A C 1
ATOM 730 O O . LYS A 1 92 ? 7.122 -0.752 14.392 1.00 88.44 92 LYS A O 1
ATOM 735 N N . TYR A 1 93 ? 5.971 0.973 13.519 1.00 91.19 93 TYR A N 1
ATOM 736 C CA . TYR A 1 93 ? 4.764 0.821 14.331 1.00 91.19 93 TYR A CA 1
ATOM 737 C C . TYR A 1 93 ? 3.507 0.900 13.460 1.00 91.19 93 TYR A C 1
ATOM 739 O O . TYR A 1 93 ? 3.517 1.547 12.420 1.00 91.19 93 TYR A O 1
ATOM 747 N N . LEU A 1 94 ? 2.419 0.274 13.910 1.00 90.50 94 LEU A N 1
ATOM 748 C CA . LEU A 1 94 ? 1.089 0.409 13.312 1.00 90.50 94 LEU A CA 1
ATOM 749 C C . LEU A 1 94 ? 0.296 1.473 14.076 1.00 90.50 94 LEU A C 1
ATOM 751 O O . LEU A 1 94 ? 0.053 1.296 15.273 1.00 90.50 94 LEU A O 1
ATOM 755 N N . ASP A 1 95 ? -0.182 2.514 13.395 1.00 91.56 95 ASP A N 1
ATOM 756 C CA . ASP A 1 95 ? -1.228 3.374 13.949 1.00 91.56 95 ASP A CA 1
ATOM 757 C C . ASP A 1 95 ? -2.585 2.648 13.904 1.00 91.56 95 ASP A C 1
ATOM 759 O O . ASP A 1 95 ? -3.178 2.431 12.850 1.00 91.56 95 ASP A O 1
ATOM 763 N N . LEU A 1 96 ? -3.067 2.220 15.072 1.00 92.12 96 LEU A N 1
ATOM 764 C CA . LEU A 1 96 ? -4.384 1.600 15.239 1.00 92.12 96 LEU A CA 1
ATOM 765 C C . LEU A 1 96 ? -5.372 2.542 15.948 1.00 92.12 96 LEU A C 1
ATOM 767 O O . LEU A 1 96 ? -6.450 2.096 16.354 1.00 92.12 96 LEU A O 1
ATOM 771 N N . HIS A 1 97 ? -5.032 3.827 16.111 1.00 91.56 97 HIS A N 1
ATOM 772 C CA . HIS A 1 97 ? -5.837 4.802 16.844 1.00 91.56 97 HIS A CA 1
ATOM 773 C C . HIS A 1 97 ? -7.127 5.162 16.096 1.00 91.56 97 HIS A C 1
ATOM 775 O O . HIS A 1 97 ? -8.199 5.194 16.698 1.00 91.56 97 HIS A O 1
ATOM 781 N N . GLU A 1 98 ? -7.068 5.327 14.773 1.00 90.38 98 GLU A N 1
ATOM 782 C CA . GLU A 1 98 ? -8.265 5.555 13.952 1.00 90.38 98 GLU A CA 1
ATOM 783 C C . GLU A 1 98 ? -9.207 4.335 13.968 1.00 90.38 98 GLU A C 1
ATOM 785 O O . GLU A 1 98 ? -10.411 4.460 14.195 1.00 90.38 98 GLU A O 1
ATOM 790 N N . LEU A 1 99 ? -8.658 3.120 13.865 1.00 91.50 99 LEU A N 1
ATOM 791 C CA . LEU A 1 99 ? -9.442 1.886 13.989 1.00 91.50 99 LEU A CA 1
ATOM 792 C C . LEU A 1 99 ? -10.052 1.731 15.396 1.00 91.50 99 LEU A C 1
ATOM 794 O O . LEU A 1 99 ? -11.188 1.274 15.528 1.00 91.50 99 LEU A O 1
ATOM 798 N N . TYR A 1 100 ? -9.351 2.156 16.449 1.00 90.50 100 TYR A N 1
ATOM 799 C CA . TYR A 1 100 ? -9.900 2.237 17.804 1.00 90.50 100 TYR A CA 1
ATOM 800 C C . TYR A 1 100 ? -11.058 3.242 17.901 1.00 90.50 100 TYR A C 1
ATOM 802 O O . TYR A 1 100 ? -12.102 2.911 18.466 1.00 90.50 100 TYR A O 1
ATOM 810 N N . ASN A 1 101 ? -10.923 4.427 17.300 1.00 89.56 101 ASN A N 1
ATOM 811 C CA . ASN A 1 101 ? -11.980 5.439 17.263 1.00 89.56 101 ASN A CA 1
ATOM 812 C C . ASN A 1 101 ? -13.228 4.927 16.5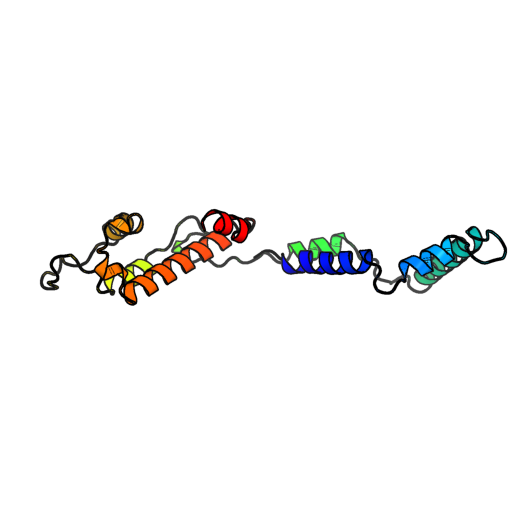25 1.00 89.56 101 ASN A C 1
ATOM 814 O O . ASN A 1 101 ? -14.353 5.134 16.988 1.00 89.56 101 ASN A O 1
ATOM 818 N N . GLN A 1 102 ? -13.059 4.170 15.439 1.00 89.12 102 GLN A N 1
ATOM 819 C CA . GLN A 1 102 ? -14.165 3.479 14.767 1.00 89.12 102 GLN A CA 1
ATOM 820 C C . GLN A 1 102 ? -14.778 2.378 15.654 1.00 89.12 102 GLN A C 1
ATOM 822 O O . GLN A 1 102 ? -16.003 2.268 15.745 1.00 89.12 102 GLN A O 1
ATOM 827 N N . TYR A 1 103 ? -13.950 1.605 16.366 1.00 88.00 103 TYR A N 1
ATOM 828 C CA . TYR A 1 103 ? -14.386 0.535 17.267 1.00 88.00 103 TYR A CA 1
ATOM 829 C C . TYR A 1 103 ? -15.245 1.055 18.435 1.00 88.00 103 TYR A C 1
ATOM 831 O O . TYR A 1 103 ? -16.345 0.543 18.648 1.00 88.00 103 TYR A O 1
ATOM 839 N N . ILE A 1 104 ? -14.803 2.088 19.168 1.00 87.88 104 ILE A N 1
ATOM 840 C CA . ILE A 1 104 ? -15.541 2.622 20.335 1.00 87.88 104 ILE A CA 1
ATOM 841 C C . ILE A 1 104 ? -16.853 3.326 19.958 1.00 87.88 104 ILE A C 1
ATOM 843 O O . ILE A 1 104 ? -17.779 3.384 20.769 1.00 87.88 104 ILE A O 1
ATOM 847 N N . ASN A 1 105 ? -16.955 3.840 18.728 1.00 87.06 105 ASN A N 1
ATOM 848 C CA . ASN A 1 105 ? -18.178 4.446 18.200 1.00 87.06 105 ASN A CA 1
ATOM 849 C C . ASN A 1 105 ? -19.167 3.410 17.630 1.00 87.06 105 ASN A C 1
ATOM 851 O O . ASN A 1 105 ? -20.354 3.709 17.460 1.00 87.06 105 ASN A O 1
ATOM 855 N N . ALA A 1 106 ? -18.721 2.182 17.353 1.00 84.81 106 ALA A N 1
ATOM 856 C CA . ALA A 1 106 ? -19.565 1.127 16.811 1.00 84.81 106 ALA A CA 1
ATOM 857 C C . ALA A 1 106 ? -20.343 0.363 17.897 1.00 84.81 106 ALA A C 1
ATOM 859 O O . ALA A 1 106 ? -19.867 0.115 19.005 1.00 84.81 106 ALA A O 1
ATOM 860 N N . LYS A 1 107 ? -21.547 -0.117 17.555 1.00 77.81 107 LYS A N 1
ATOM 861 C CA . LYS A 1 107 ? -22.434 -0.821 18.506 1.00 77.81 107 LYS A CA 1
ATOM 862 C C . LYS A 1 107 ? -21.870 -2.149 19.028 1.00 77.81 107 LYS A C 1
ATOM 864 O O . LYS A 1 107 ? -22.370 -2.661 20.024 1.00 77.81 107 LYS A O 1
ATOM 869 N N . PHE A 1 108 ? -20.857 -2.711 18.367 1.00 77.94 108 PHE A N 1
ATOM 870 C CA . PHE A 1 108 ? -20.178 -3.935 18.800 1.00 77.94 108 PHE A CA 1
ATOM 871 C C . PHE A 1 108 ? -18.974 -3.683 19.725 1.00 77.94 108 PHE A C 1
ATOM 873 O O . PHE A 1 108 ? -18.518 -4.630 20.360 1.00 77.94 108 PHE A O 1
ATOM 880 N N . GLY A 1 109 ? -18.480 -2.440 19.816 1.00 70.00 109 GLY A N 1
ATOM 881 C CA . GLY A 1 109 ? -17.422 -2.038 20.749 1.00 70.00 109 GLY A CA 1
ATOM 882 C C . GLY A 1 109 ? -17.931 -1.670 22.147 1.00 70.00 109 GLY A C 1
ATOM 883 O O . GLY A 1 109 ? -17.134 -1.453 23.054 1.00 70.00 109 GLY A O 1
ATOM 884 N N . MET A 1 110 ? -19.253 -1.629 22.348 1.00 66.06 110 MET A N 1
ATOM 885 C CA . MET A 1 110 ? -19.861 -1.430 23.666 1.00 66.06 110 MET A CA 1
ATOM 886 C C . MET A 1 110 ? -19.679 -2.668 24.568 1.00 66.06 110 MET A C 1
ATOM 888 O O . MET A 1 110 ? -19.783 -3.801 24.084 1.00 66.06 110 MET A O 1
ATOM 892 N N . PRO A 1 111 ? -19.469 -2.49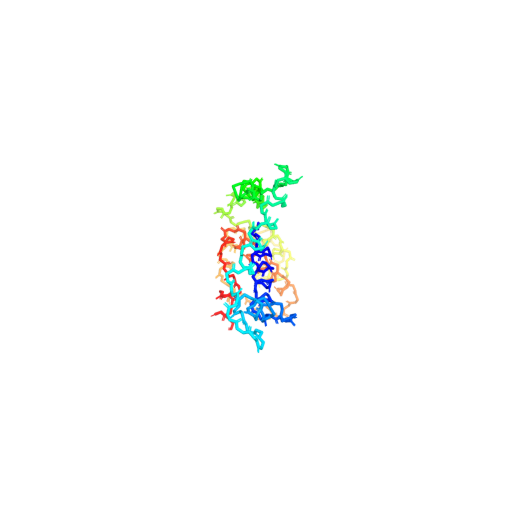4 25.887 1.00 61.66 111 PRO A N 1
ATOM 893 C CA . PRO A 1 111 ? -19.386 -3.612 26.823 1.00 61.66 111 PRO A CA 1
ATOM 894 C C . PRO A 1 111 ? -20.700 -4.409 26.892 1.00 61.66 111 PRO A C 1
ATOM 896 O O . PRO A 1 111 ? -21.800 -3.878 26.722 1.00 61.66 111 PRO A O 1
ATOM 899 N N . ARG A 1 112 ? -20.585 -5.709 27.208 1.00 56.66 112 ARG A N 1
ATOM 900 C CA . ARG A 1 112 ? -21.698 -6.687 27.246 1.00 56.66 112 ARG A CA 1
ATOM 901 C C . ARG A 1 112 ? -22.874 -6.316 28.167 1.00 56.66 112 ARG A C 1
ATOM 903 O O . ARG A 1 112 ? -23.926 -6.935 28.051 1.00 56.66 112 ARG A O 1
ATOM 910 N N . SER A 1 113 ? -22.709 -5.345 29.064 1.00 55.38 113 SER A N 1
ATOM 911 C CA . SER A 1 113 ? -23.758 -4.829 29.952 1.00 55.38 113 SER A CA 1
ATOM 912 C C . SER A 1 113 ? -24.854 -4.043 29.221 1.00 55.38 113 SER A C 1
ATOM 914 O O . SER A 1 113 ? -25.956 -3.925 29.751 1.00 55.38 113 SER A O 1
ATOM 916 N N . GLY A 1 114 ? -24.573 -3.474 28.040 1.00 52.47 114 GLY A N 1
ATOM 917 C CA . GLY A 1 114 ? -25.534 -2.699 27.237 1.00 52.47 114 GLY A CA 1
ATOM 918 C C . GLY A 1 114 ? -26.013 -1.374 27.855 1.00 52.47 114 GLY A C 1
ATOM 919 O O . GLY A 1 114 ? -26.733 -0.621 27.201 1.00 52.47 114 GLY A O 1
ATOM 920 N N . LYS A 1 115 ? -25.608 -1.067 29.092 1.00 48.50 115 LYS A N 1
ATOM 921 C CA . LYS A 1 115 ? -25.912 0.169 29.819 1.00 48.50 115 LYS A CA 1
ATOM 922 C C . LYS A 1 115 ? -24.748 1.142 29.686 1.00 48.50 115 LYS A C 1
ATOM 924 O O . LYS A 1 115 ? -23.666 0.872 30.190 1.00 48.50 115 LYS A O 1
ATOM 929 N N . LYS A 1 116 ? -24.994 2.297 29.066 1.00 51.72 116 LYS A N 1
ATOM 930 C CA . LYS A 1 116 ? -24.032 3.409 28.953 1.00 51.72 116 LYS A CA 1
ATOM 931 C C . LYS A 1 116 ? -24.126 4.362 30.163 1.00 51.72 116 LYS A C 1
ATOM 933 O O . LYS A 1 116 ? -24.112 5.574 30.001 1.00 51.72 116 LYS A O 1
ATOM 938 N N . GLU A 1 117 ? -24.348 3.792 31.351 1.00 52.84 117 GLU A N 1
ATOM 939 C CA . GLU A 1 117 ? -24.809 4.500 32.562 1.00 52.84 117 GLU A CA 1
ATOM 940 C C . GLU A 1 117 ? -23.694 4.781 33.585 1.00 52.84 117 GLU A C 1
ATOM 942 O O . GLU A 1 117 ? -23.885 5.612 34.468 1.00 52.84 117 GLU A O 1
ATOM 947 N N . SER A 1 118 ? -22.537 4.125 33.466 1.00 52.09 118 SER A N 1
ATOM 948 C CA . SER A 1 118 ? -21.319 4.436 34.225 1.00 52.09 118 SER A CA 1
ATOM 949 C C . SER A 1 118 ? -20.242 4.986 33.288 1.00 52.09 118 SER A C 1
ATOM 951 O O . SER A 1 118 ? -20.053 4.447 32.197 1.00 52.09 118 SER A O 1
ATOM 953 N N . GLU A 1 119 ? -19.508 6.021 33.709 1.00 52.47 119 GLU A N 1
ATOM 954 C CA . GLU A 1 119 ? -18.389 6.603 32.936 1.00 52.47 119 GLU A CA 1
ATOM 955 C C . GLU A 1 119 ? -17.318 5.556 32.576 1.00 52.47 119 GLU A C 1
ATOM 957 O O . GLU A 1 119 ? -16.777 5.570 31.473 1.00 52.47 119 GLU A O 1
ATOM 962 N N . ASP A 1 120 ? -17.150 4.556 33.443 1.00 50.97 120 ASP A N 1
ATOM 963 C CA . ASP A 1 120 ? -16.282 3.372 33.327 1.00 50.97 120 ASP A CA 1
ATOM 964 C C . ASP A 1 120 ? -16.665 2.384 32.186 1.00 50.97 120 ASP A C 1
ATOM 966 O O . ASP A 1 120 ? -16.216 1.242 32.145 1.00 50.97 120 ASP A O 1
ATOM 970 N N . SER A 1 121 ? -17.558 2.776 31.266 1.00 57.47 121 SER A N 1
ATOM 971 C CA . SER A 1 121 ? -18.099 1.909 30.196 1.00 57.47 121 SER A CA 1
ATOM 972 C C . SER A 1 121 ? -17.328 1.962 28.870 1.00 57.47 121 SER A C 1
ATOM 974 O O . SER A 1 121 ? -17.733 1.305 27.907 1.00 57.47 121 SER A O 1
ATOM 976 N N . HIS A 1 122 ? -16.264 2.760 28.768 1.00 67.56 122 HIS A N 1
ATOM 977 C CA . HIS A 1 122 ? -15.449 2.854 27.555 1.00 67.56 122 HIS A CA 1
ATOM 978 C C . HIS A 1 122 ? -14.286 1.852 27.594 1.00 67.56 122 HIS A C 1
ATOM 980 O O . HIS A 1 122 ? -13.537 1.788 28.561 1.00 67.56 122 HIS A O 1
ATOM 986 N N . ILE A 1 123 ? -14.128 1.060 26.528 1.00 80.50 123 ILE A N 1
ATOM 987 C CA . ILE A 1 123 ? -13.003 0.124 26.397 1.00 80.50 123 ILE A CA 1
ATOM 988 C C . ILE A 1 123 ? -11.725 0.928 26.148 1.00 80.50 123 ILE A C 1
ATOM 990 O O . ILE A 1 123 ? -11.639 1.625 25.144 1.00 80.50 123 ILE A O 1
ATOM 994 N N . GLU A 1 124 ? -10.735 0.804 27.035 1.00 87.19 124 GLU A N 1
ATOM 995 C CA . GLU A 1 124 ? -9.417 1.429 26.872 1.00 87.19 124 GLU A CA 1
ATOM 996 C C . GLU A 1 124 ? -8.675 0.943 25.616 1.00 87.19 124 GLU A C 1
ATOM 998 O O . GLU A 1 124 ? -8.785 -0.223 25.223 1.00 87.19 124 GLU A O 1
ATOM 1003 N N . TYR A 1 125 ? -7.795 1.787 25.065 1.00 88.38 125 TYR A N 1
ATOM 1004 C CA . TYR A 1 125 ? -6.876 1.415 23.979 1.00 88.38 125 TYR A CA 1
ATOM 1005 C C . TYR A 1 125 ? -5.999 0.195 24.333 1.00 88.38 125 TYR A C 1
ATOM 1007 O O . TYR A 1 125 ? -5.814 -0.706 23.517 1.00 88.38 125 TYR A O 1
ATOM 1015 N N . SER A 1 126 ? -5.542 0.107 25.589 1.00 87.88 126 SER A N 1
ATOM 1016 C CA . SER A 1 126 ? -4.811 -1.040 26.157 1.00 87.88 126 SER A CA 1
ATOM 1017 C C . SER A 1 126 ? -5.567 -2.370 25.961 1.00 87.88 126 SER A C 1
ATOM 1019 O O . SER A 1 126 ? -5.007 -3.387 25.541 1.00 87.88 126 SER A O 1
ATOM 1021 N N . THR A 1 127 ? -6.875 -2.349 26.221 1.00 87.44 127 THR A N 1
ATOM 1022 C CA . THR A 1 127 ? -7.782 -3.492 26.148 1.00 87.44 127 THR A CA 1
ATOM 1023 C C . THR A 1 127 ? -8.186 -3.764 24.703 1.00 87.44 127 THR A C 1
ATOM 1025 O O . THR A 1 127 ? -8.262 -4.923 24.297 1.00 87.44 127 THR A O 1
ATOM 1028 N N . TYR A 1 128 ? -8.363 -2.716 23.896 1.00 88.12 128 TYR A N 1
ATOM 1029 C CA . TYR A 1 128 ? -8.592 -2.818 22.458 1.00 88.12 128 TYR A CA 1
ATOM 1030 C C . TYR A 1 128 ? -7.462 -3.570 21.740 1.00 88.12 128 TYR A C 1
ATOM 1032 O O . TYR A 1 128 ? -7.752 -4.525 21.024 1.00 88.12 128 TYR A O 1
ATOM 1040 N N . LEU A 1 129 ? -6.187 -3.247 21.992 1.00 87.94 129 LEU A N 1
ATOM 1041 C CA . LEU A 1 129 ? -5.046 -3.963 21.392 1.00 87.94 129 LEU A CA 1
ATOM 1042 C C . LEU A 1 129 ? -5.044 -5.469 21.740 1.00 87.94 129 LEU A C 1
ATOM 1044 O O . LEU A 1 129 ? -4.725 -6.316 20.904 1.00 87.94 129 LEU A O 1
ATOM 1048 N N . ASN A 1 130 ? -5.485 -5.824 22.952 1.00 85.81 130 ASN A N 1
ATOM 1049 C CA . ASN A 1 130 ? -5.655 -7.216 23.390 1.00 85.81 130 ASN A CA 1
ATOM 1050 C C . ASN A 1 130 ? -6.889 -7.921 22.780 1.00 85.81 130 ASN A C 1
ATOM 1052 O O . ASN A 1 130 ? -6.963 -9.153 22.784 1.00 85.81 130 ASN A O 1
ATOM 1056 N N . LEU A 1 131 ? -7.869 -7.168 22.269 1.00 82.94 131 LEU A N 1
ATOM 1057 C CA . LEU A 1 131 ? -9.066 -7.680 21.588 1.00 82.94 131 LEU A CA 1
ATOM 1058 C C . LEU A 1 131 ? -8.898 -7.748 20.063 1.00 82.94 131 LEU A C 1
ATOM 1060 O O . LEU A 1 131 ? -9.459 -8.649 19.440 1.00 82.94 131 LEU A O 1
ATOM 1064 N N . PHE A 1 132 ? -8.110 -6.842 19.481 1.00 82.06 132 PHE A N 1
ATOM 1065 C CA . PHE A 1 132 ? -7.796 -6.738 18.051 1.00 82.06 132 PHE A CA 1
ATOM 1066 C C . PHE A 1 132 ? -7.268 -8.064 17.483 1.00 82.06 132 PHE A C 1
ATOM 1068 O O . PHE A 1 132 ? -7.775 -8.571 16.486 1.00 82.06 132 PHE A O 1
ATOM 1075 N N . SER A 1 133 ? -6.335 -8.700 18.196 1.00 80.62 133 SER A N 1
ATOM 1076 C CA . SER A 1 133 ? -5.778 -10.020 17.858 1.00 80.62 133 SER A CA 1
ATOM 1077 C C . SER A 1 133 ? -6.730 -11.204 18.104 1.00 80.62 133 SER A C 1
ATOM 1079 O O . SER A 1 133 ? -6.352 -12.356 17.891 1.00 80.62 133 SER A O 1
ATOM 1081 N N . GLN A 1 134 ? -7.955 -10.967 18.593 1.00 83.44 134 GLN A N 1
ATOM 1082 C CA . GLN A 1 134 ? -8.856 -12.013 19.097 1.00 83.44 134 GLN A CA 1
ATOM 1083 C C . GLN A 1 134 ? -10.310 -11.856 18.604 1.00 83.44 134 GLN A C 1
ATOM 1085 O O . GLN A 1 134 ? -11.246 -11.874 19.419 1.00 83.44 134 GLN A O 1
ATOM 1090 N N . PRO A 1 135 ? -10.555 -11.771 17.277 1.00 78.88 135 PRO A N 1
ATOM 1091 C CA . PRO A 1 135 ? -11.892 -11.575 16.711 1.00 78.88 135 PRO A CA 1
ATOM 1092 C C . PRO A 1 135 ? -12.908 -12.634 17.167 1.00 78.88 135 PRO A C 1
ATOM 1094 O O . PRO A 1 135 ? -14.109 -12.370 17.196 1.00 78.88 135 PRO A O 1
ATOM 1097 N N . GLN A 1 136 ? -12.478 -13.835 17.562 1.00 80.38 136 GLN A N 1
ATOM 1098 C CA . GLN A 1 136 ? -13.313 -14.891 18.148 1.00 80.38 136 GLN A CA 1
ATOM 1099 C C . GLN A 1 136 ? -14.086 -14.483 19.421 1.00 80.38 136 GLN A C 1
ATOM 1101 O O . GLN A 1 136 ? -15.122 -15.082 19.694 1.00 80.38 136 GLN A O 1
ATOM 1106 N N . LYS A 1 137 ? -13.649 -13.458 20.172 1.00 79.19 137 LYS A N 1
ATOM 1107 C CA . LYS A 1 137 ? -14.346 -12.971 21.386 1.00 79.19 137 LYS A CA 1
ATOM 1108 C C . LYS A 1 137 ? -15.639 -12.185 21.103 1.00 79.19 137 LYS A C 1
ATOM 1110 O O . LYS A 1 137 ? -16.482 -12.044 22.000 1.00 79.19 137 LYS A O 1
ATOM 1115 N N . ILE A 1 138 ? -15.794 -11.677 19.878 1.00 79.69 138 ILE A N 1
ATOM 1116 C CA . ILE A 1 138 ? -16.935 -10.864 19.430 1.00 79.69 138 ILE A CA 1
ATOM 1117 C C . ILE A 1 138 ? -18.111 -11.778 19.055 1.00 79.69 138 ILE A C 1
ATOM 1119 O O . ILE A 1 138 ? -17.940 -12.758 18.328 1.00 79.69 138 ILE A O 1
ATOM 1123 N N . ASP A 1 139 ? -19.313 -11.454 19.544 1.00 81.06 139 ASP A N 1
ATOM 1124 C CA . ASP A 1 139 ? -20.530 -12.245 19.315 1.00 81.06 139 ASP A CA 1
ATOM 1125 C C . ASP A 1 139 ? -20.849 -12.372 17.813 1.00 81.06 139 ASP A C 1
ATOM 1127 O O . ASP A 1 139 ? -20.827 -11.390 17.068 1.00 81.06 139 ASP A O 1
ATOM 1131 N N . ARG A 1 140 ? -21.201 -13.583 17.362 1.00 83.25 140 ARG A N 1
ATOM 1132 C CA . ARG A 1 140 ? -21.573 -13.868 15.967 1.00 83.25 140 ARG A CA 1
ATOM 1133 C C . ARG A 1 140 ? -22.713 -12.973 15.461 1.00 83.25 140 ARG A C 1
ATOM 1135 O O . ARG A 1 140 ? -22.709 -12.623 14.286 1.00 83.25 140 ARG A O 1
ATOM 1142 N N . LYS A 1 141 ? -23.653 -12.564 16.320 1.00 83.50 141 LYS A N 1
ATOM 1143 C CA . LYS A 1 141 ? -24.728 -11.614 15.979 1.00 83.50 141 LYS A CA 1
ATOM 1144 C C . LYS A 1 141 ? -24.179 -10.232 15.628 1.00 83.50 141 LYS A C 1
ATOM 1146 O O . LYS A 1 141 ? -24.654 -9.613 14.684 1.00 83.50 141 LYS A O 1
ATOM 1151 N N . LEU A 1 142 ? -23.162 -9.771 16.358 1.00 82.69 142 LEU A N 1
ATOM 1152 C CA . LEU A 1 142 ? -22.497 -8.490 16.110 1.00 82.69 142 LEU A CA 1
ATOM 1153 C C . LEU A 1 142 ? -21.651 -8.543 14.832 1.00 82.69 142 LEU A C 1
ATOM 1155 O O . LEU A 1 142 ? -21.668 -7.590 14.055 1.00 82.69 142 LEU A O 1
ATOM 1159 N N . LYS A 1 143 ? -21.004 -9.682 14.553 1.00 84.81 143 LYS A N 1
ATOM 1160 C CA . LYS A 1 143 ? -20.231 -9.891 13.315 1.00 84.81 143 LYS A CA 1
ATOM 1161 C C . LYS A 1 143 ? -21.053 -9.819 12.028 1.00 84.81 143 LYS A C 1
ATOM 1163 O O . LYS A 1 143 ? -20.512 -9.507 10.976 1.00 84.81 143 LYS A O 1
ATOM 1168 N N . LEU A 1 144 ? -22.353 -10.102 12.107 1.00 86.31 144 LEU A N 1
ATOM 1169 C CA . LEU A 1 144 ? -23.286 -9.994 10.981 1.00 86.31 144 LEU A CA 1
ATOM 1170 C C . LEU A 1 144 ? -23.798 -8.557 10.759 1.00 86.31 144 LEU A C 1
ATOM 1172 O O . LEU A 1 144 ? -24.579 -8.323 9.838 1.00 86.31 144 LEU A O 1
ATOM 1176 N N . THR A 1 145 ? -23.392 -7.586 11.585 1.00 88.69 145 THR A N 1
ATOM 1177 C CA . THR A 1 145 ? -23.794 -6.184 11.405 1.00 88.69 145 THR A CA 1
ATOM 1178 C C . THR A 1 145 ? -22.959 -5.488 10.334 1.00 88.69 145 THR A C 1
ATOM 1180 O O . THR A 1 145 ? -21.753 -5.707 10.220 1.00 88.69 145 THR A O 1
ATOM 1183 N N . ARG A 1 146 ? -23.598 -4.576 9.588 1.00 89.56 146 ARG A N 1
ATOM 1184 C CA . ARG A 1 146 ? -22.934 -3.724 8.589 1.00 89.56 146 ARG A CA 1
ATOM 1185 C C . ARG A 1 146 ? -21.727 -2.978 9.184 1.00 89.56 146 ARG A C 1
ATOM 1187 O O . ARG A 1 146 ? -20.654 -3.046 8.601 1.00 89.56 146 ARG A O 1
ATOM 1194 N N . GLN A 1 147 ? -21.884 -2.394 10.378 1.00 88.50 147 GLN A N 1
ATOM 1195 C CA . GLN A 1 147 ? -20.809 -1.674 11.076 1.00 88.50 147 GLN A CA 1
ATOM 1196 C C . GLN A 1 147 ? -19.571 -2.546 11.321 1.00 88.50 147 GLN A C 1
ATOM 1198 O O . GLN A 1 147 ? -18.454 -2.066 11.167 1.00 88.50 147 GLN A O 1
ATOM 1203 N N . TYR A 1 148 ? -19.748 -3.820 11.701 1.00 88.75 148 TYR A N 1
ATOM 1204 C CA . TYR A 1 148 ? -18.608 -4.717 11.901 1.00 88.75 148 TYR A CA 1
ATOM 1205 C C . TYR A 1 148 ? -17.901 -5.027 10.584 1.00 88.75 148 TYR A C 1
ATOM 1207 O O . TYR A 1 148 ? -16.677 -4.978 10.539 1.00 88.75 148 TYR A O 1
ATOM 1215 N N . ARG A 1 149 ? -18.660 -5.278 9.506 1.00 90.12 149 ARG A N 1
ATOM 1216 C CA . ARG A 1 149 ? -18.089 -5.514 8.173 1.00 90.12 149 ARG A CA 1
ATOM 1217 C C . ARG A 1 149 ? -17.274 -4.314 7.688 1.00 90.12 149 ARG A C 1
ATOM 1219 O O . ARG A 1 149 ? -16.157 -4.516 7.228 1.00 90.12 149 ARG A O 1
ATOM 1226 N N . GLU A 1 150 ? -17.816 -3.103 7.814 1.00 92.00 150 GLU A N 1
ATOM 1227 C CA . GLU A 1 150 ? -17.137 -1.849 7.450 1.00 92.00 150 GLU A CA 1
ATOM 1228 C C . GLU A 1 150 ? -15.838 -1.682 8.251 1.00 92.00 150 GLU A C 1
ATOM 1230 O O . GLU A 1 150 ? -14.771 -1.554 7.663 1.00 92.00 150 GLU A O 1
ATOM 1235 N N . TYR A 1 151 ? -15.890 -1.827 9.578 1.00 91.56 151 TYR A N 1
ATOM 1236 C CA . TYR A 1 151 ? -14.703 -1.779 10.438 1.00 91.56 151 TYR A CA 1
ATOM 1237 C C . TYR A 1 151 ? -13.631 -2.820 10.063 1.00 91.56 151 TYR A C 1
ATOM 1239 O O . TYR A 1 151 ? -12.450 -2.489 9.983 1.00 91.56 151 TYR A O 1
ATOM 1247 N N . THR A 1 152 ? -14.015 -4.075 9.796 1.00 90.19 152 THR A N 1
ATOM 1248 C CA . THR A 1 152 ? -13.052 -5.111 9.380 1.00 90.19 152 THR A CA 1
ATOM 1249 C C . THR A 1 152 ? -12.508 -4.898 7.970 1.00 90.19 152 THR A C 1
ATOM 1251 O O . THR A 1 152 ? -11.390 -5.321 7.696 1.00 90.19 152 THR A O 1
ATOM 1254 N N . GLN A 1 153 ? -13.269 -4.246 7.087 1.00 92.06 153 GLN A N 1
ATOM 1255 C CA . GLN A 1 153 ? -12.796 -3.869 5.758 1.00 92.06 153 GLN A CA 1
ATOM 1256 C C . GLN A 1 153 ? -11.752 -2.754 5.875 1.00 92.06 153 GLN A C 1
ATOM 1258 O O . GLN A 1 153 ? -10.639 -2.945 5.401 1.00 92.06 153 GLN A O 1
ATOM 1263 N N . ASN A 1 154 ? -12.058 -1.676 6.604 1.00 92.75 154 ASN A N 1
ATOM 1264 C CA . ASN A 1 154 ? -11.126 -0.575 6.871 1.00 92.75 154 ASN A CA 1
ATOM 1265 C C . ASN A 1 154 ? -9.832 -1.072 7.548 1.00 92.75 154 ASN A C 1
ATOM 1267 O O . ASN A 1 154 ? -8.736 -0.643 7.200 1.00 92.75 154 ASN A O 1
ATOM 1271 N N . MET A 1 155 ? -9.948 -2.011 8.497 1.00 91.00 155 MET A N 1
ATOM 1272 C CA . MET A 1 155 ? -8.799 -2.661 9.136 1.00 91.00 155 MET A CA 1
ATOM 1273 C C . MET A 1 155 ? -7.944 -3.439 8.131 1.00 91.00 155 MET A C 1
ATOM 1275 O O . MET A 1 155 ? -6.723 -3.309 8.151 1.00 91.00 155 MET A O 1
ATOM 1279 N N . LEU A 1 156 ? -8.565 -4.265 7.283 1.00 91.06 156 LEU A N 1
ATOM 1280 C CA . LEU A 1 156 ? -7.844 -5.054 6.286 1.00 91.06 156 LEU A CA 1
ATOM 1281 C C . LEU A 1 156 ? -7.159 -4.144 5.260 1.00 91.06 156 LEU A C 1
ATOM 1283 O O . LEU A 1 156 ? -5.995 -4.355 4.951 1.00 91.06 156 LEU A O 1
ATOM 1287 N N . GLU A 1 157 ? -7.860 -3.118 4.784 1.00 92.00 157 GLU A N 1
ATOM 1288 C CA . GLU A 1 157 ? -7.364 -2.129 3.827 1.00 92.00 157 GLU A CA 1
ATOM 1289 C C . GLU A 1 157 ? -6.138 -1.382 4.372 1.00 92.00 157 GLU A C 1
ATOM 1291 O O . GLU A 1 157 ? -5.098 -1.362 3.716 1.00 92.00 157 GLU A O 1
ATOM 1296 N N . TYR A 1 158 ? -6.201 -0.891 5.616 1.00 92.31 158 TYR A N 1
ATOM 1297 C CA . TYR A 1 158 ? -5.050 -0.278 6.285 1.00 92.31 158 TYR A CA 1
ATOM 1298 C C . TYR A 1 158 ? -3.872 -1.252 6.455 1.00 92.31 158 TYR A C 1
ATOM 1300 O O . TYR A 1 158 ? -2.742 -0.909 6.113 1.00 92.31 158 TYR A O 1
ATOM 1308 N N . LEU A 1 159 ? -4.112 -2.480 6.934 1.00 90.00 159 LEU A N 1
ATOM 1309 C CA . LEU A 1 159 ? -3.044 -3.469 7.135 1.00 90.00 159 LEU A CA 1
ATOM 1310 C C . LEU A 1 159 ? -2.383 -3.900 5.816 1.00 90.00 159 LEU A C 1
ATOM 1312 O O . LEU A 1 159 ? -1.168 -4.091 5.782 1.00 90.00 159 LEU A O 1
ATOM 1316 N N . VAL A 1 160 ? -3.154 -4.034 4.732 1.00 89.00 160 VAL A N 1
ATOM 1317 C CA . VAL A 1 160 ? -2.625 -4.353 3.398 1.00 89.00 160 VAL A CA 1
ATOM 1318 C C . VAL A 1 160 ? -1.826 -3.176 2.841 1.00 89.00 160 VAL A C 1
ATOM 1320 O O . VAL A 1 160 ? -0.710 -3.392 2.378 1.00 89.00 160 VAL A O 1
ATOM 1323 N N . TYR A 1 161 ? -2.335 -1.944 2.936 1.00 88.44 161 TYR A N 1
ATOM 1324 C CA . TYR A 1 161 ? -1.619 -0.742 2.495 1.00 88.44 161 TYR A CA 1
ATOM 1325 C C . TYR A 1 161 ? -0.297 -0.542 3.253 1.00 88.44 161 TYR A C 1
ATOM 1327 O O . TYR A 1 161 ? 0.751 -0.321 2.644 1.00 88.44 161 TYR A O 1
ATOM 1335 N N . PHE A 1 162 ? -0.320 -0.705 4.578 1.00 89.56 162 PHE A N 1
ATOM 1336 C CA . PHE A 1 162 ? 0.878 -0.676 5.414 1.00 89.56 162 PHE A CA 1
ATOM 1337 C C . PHE A 1 162 ? 1.897 -1.729 4.957 1.00 89.56 162 PHE A C 1
ATOM 1339 O O . PHE A 1 162 ? 3.062 -1.401 4.742 1.00 89.56 162 PHE A O 1
ATOM 1346 N N . PHE A 1 163 ? 1.456 -2.974 4.733 1.00 86.38 163 PHE A N 1
ATOM 1347 C CA . PHE A 1 163 ? 2.337 -4.067 4.315 1.00 86.38 163 PHE A CA 1
ATOM 1348 C C . PHE A 1 163 ? 2.929 -3.859 2.909 1.00 86.38 163 PHE A C 1
ATOM 1350 O O . PHE A 1 163 ? 4.135 -4.030 2.721 1.00 86.38 163 PHE A O 1
ATOM 1357 N N . GLN A 1 164 ? 2.114 -3.401 1.945 1.00 85.50 164 GLN A N 1
ATOM 1358 C CA . GLN A 1 164 ? 2.556 -2.995 0.600 1.00 85.50 164 GLN A CA 1
ATOM 1359 C C . GLN A 1 164 ? 3.663 -1.946 0.658 1.00 85.50 164 GLN A C 1
ATOM 1361 O O . GLN A 1 164 ? 4.621 -2.005 -0.112 1.00 85.50 164 GLN A O 1
ATOM 1366 N N . ARG A 1 165 ? 3.538 -0.975 1.567 1.00 85.19 165 ARG A N 1
ATOM 1367 C CA . ARG A 1 165 ? 4.564 0.041 1.756 1.00 85.19 165 ARG A CA 1
ATOM 1368 C C . ARG A 1 165 ? 5.818 -0.478 2.472 1.00 85.19 165 ARG A C 1
ATOM 1370 O O . ARG A 1 165 ? 6.898 0.019 2.165 1.00 85.19 165 ARG A O 1
ATOM 1377 N N . THR A 1 166 ? 5.698 -1.361 3.474 1.00 85.38 166 THR A N 1
ATOM 1378 C CA . THR A 1 166 ? 6.852 -1.784 4.300 1.00 85.38 166 THR A CA 1
ATOM 1379 C C . THR A 1 166 ? 7.736 -2.782 3.580 1.00 85.38 166 THR A C 1
ATOM 1381 O O . THR A 1 166 ? 8.954 -2.730 3.719 1.00 85.38 166 THR A O 1
ATOM 1384 N N . GLU A 1 167 ? 7.135 -3.674 2.791 1.00 82.88 167 GLU A N 1
ATOM 1385 C CA . GLU A 1 167 ? 7.853 -4.712 2.052 1.00 82.88 167 GLU A CA 1
ATOM 1386 C C . GLU A 1 167 ? 7.545 -4.600 0.542 1.00 82.88 167 GLU A C 1
ATOM 1388 O O . GLU A 1 167 ? 7.057 -5.554 -0.062 1.00 82.88 167 GLU A O 1
ATOM 1393 N N . PRO A 1 168 ? 7.853 -3.455 -0.115 1.00 77.69 168 PRO A N 1
ATOM 1394 C CA . PRO A 1 168 ? 7.403 -3.117 -1.476 1.00 77.69 168 PRO A CA 1
ATOM 1395 C C . PRO A 1 168 ? 8.085 -3.929 -2.593 1.00 77.69 168 PRO A C 1
ATOM 1397 O O . PRO A 1 168 ? 7.931 -3.617 -3.772 1.00 77.69 168 PRO A O 1
ATOM 1400 N N . LEU A 1 169 ? 8.874 -4.938 -2.215 1.00 79.38 169 LEU A N 1
ATOM 1401 C CA . LEU A 1 169 ? 9.490 -5.939 -3.088 1.00 79.38 169 LEU A CA 1
ATOM 1402 C C . LEU A 1 169 ? 8.803 -7.314 -2.967 1.00 79.38 169 LEU A C 1
ATOM 1404 O O . LEU A 1 169 ? 9.199 -8.252 -3.659 1.00 79.38 169 LEU A O 1
ATOM 1408 N N . GLN A 1 170 ? 7.802 -7.468 -2.090 1.00 79.38 170 GLN A N 1
ATOM 1409 C CA . GLN A 1 170 ? 7.010 -8.690 -1.997 1.00 79.38 170 GLN A CA 1
ATOM 1410 C C . GLN A 1 170 ? 5.805 -8.654 -2.939 1.00 79.38 170 GLN A C 1
ATOM 1412 O O . GLN A 1 170 ? 4.981 -7.744 -2.926 1.00 79.38 170 GLN A O 1
ATOM 1417 N N . ASP A 1 171 ? 5.694 -9.721 -3.723 1.00 79.56 171 ASP A N 1
ATOM 1418 C CA . ASP A 1 171 ? 4.530 -10.067 -4.530 1.00 79.56 171 ASP A CA 1
ATOM 1419 C C . ASP A 1 171 ? 3.375 -10.479 -3.600 1.00 79.56 171 ASP A C 1
ATOM 1421 O O . ASP A 1 171 ? 3.311 -11.617 -3.118 1.00 79.56 171 ASP A O 1
ATOM 1425 N N . LEU A 1 172 ? 2.496 -9.519 -3.292 1.00 77.56 172 LEU A N 1
ATOM 1426 C CA . LEU A 1 172 ? 1.386 -9.738 -2.365 1.00 77.56 172 LEU A CA 1
ATOM 1427 C C . LEU A 1 172 ? 0.297 -10.633 -2.954 1.00 77.56 172 LEU A C 1
ATOM 1429 O O . LEU A 1 172 ? -0.306 -11.409 -2.214 1.00 77.56 172 LEU A O 1
ATOM 1433 N N . ASP A 1 173 ? 0.075 -10.600 -4.266 1.00 79.81 173 ASP A N 1
ATOM 1434 C CA . ASP A 1 173 ? -0.925 -11.448 -4.916 1.00 79.81 173 ASP A CA 1
ATOM 1435 C C . ASP A 1 173 ? -0.539 -12.932 -4.794 1.00 79.81 173 ASP A C 1
ATOM 1437 O O . ASP A 1 173 ? -1.382 -13.782 -4.499 1.00 79.81 173 ASP A O 1
ATOM 1441 N N . LYS A 1 174 ? 0.758 -13.252 -4.868 1.00 82.19 174 LYS A N 1
ATOM 1442 C CA . LYS A 1 174 ? 1.347 -14.578 -4.582 1.00 82.19 174 LYS A CA 1
ATOM 1443 C C . LYS A 1 174 ? 1.397 -14.958 -3.098 1.00 82.19 174 LYS A C 1
ATOM 1445 O O . LYS A 1 174 ? 1.693 -16.115 -2.768 1.00 82.19 174 LYS A O 1
ATOM 1450 N N . ILE A 1 175 ? 1.136 -14.015 -2.196 1.00 80.88 175 ILE A N 1
ATOM 1451 C CA . ILE A 1 175 ? 0.933 -14.276 -0.765 1.00 80.88 175 ILE A CA 1
ATOM 1452 C C . ILE A 1 175 ?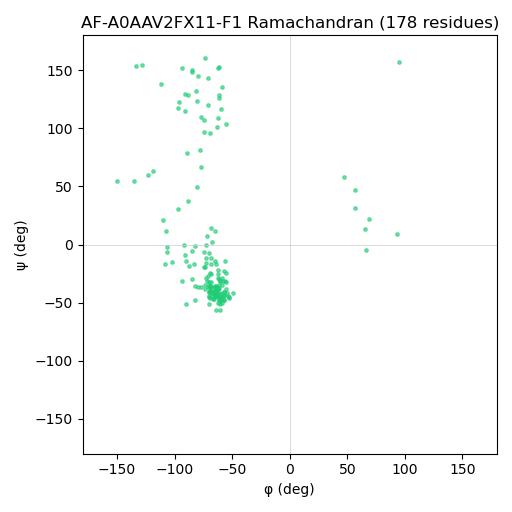 -0.553 -14.537 -0.507 1.00 80.88 175 ILE A C 1
ATOM 1454 O O . ILE A 1 175 ? -0.894 -15.583 0.044 1.00 80.88 175 ILE A O 1
ATOM 1458 N N . PHE A 1 176 ? -1.448 -13.663 -0.973 1.00 79.00 176 PHE A N 1
ATOM 1459 C CA . PHE A 1 176 ? -2.892 -13.813 -0.790 1.00 79.00 176 PHE A CA 1
ATOM 1460 C C . PHE A 1 176 ? -3.452 -15.053 -1.501 1.00 79.00 176 PHE A C 1
ATOM 1462 O O . PHE A 1 176 ? -4.255 -15.767 -0.907 1.00 79.00 176 PHE A O 1
ATOM 1469 N N . SER A 1 177 ? -2.960 -15.406 -2.693 1.00 81.94 177 SER A N 1
ATOM 1470 C CA . SER A 1 177 ? -3.330 -16.647 -3.411 1.00 81.94 177 SER A CA 1
ATOM 1471 C C . SER A 1 177 ? -2.864 -17.958 -2.748 1.00 81.94 177 SER A C 1
ATOM 1473 O O . SER A 1 177 ? -3.108 -19.036 -3.283 1.00 81.94 177 SER A O 1
ATOM 1475 N N . LYS A 1 178 ? -2.208 -17.894 -1.579 1.00 76.56 178 LYS A N 1
ATOM 1476 C CA . LYS A 1 178 ? -1.929 -19.052 -0.702 1.00 76.56 178 LYS A CA 1
ATOM 1477 C C . LYS A 1 178 ? -2.791 -19.078 0.566 1.00 76.56 178 LYS A C 1
ATOM 1479 O O . LYS A 1 178 ? -2.679 -20.015 1.353 1.00 76.56 178 LYS A O 1
ATOM 1484 N N . VAL A 1 179 ? -3.572 -18.024 0.803 1.00 69.75 179 VAL A N 1
ATOM 1485 C CA . VAL A 1 179 ? -4.385 -17.803 2.014 1.00 69.75 179 VAL A CA 1
ATOM 1486 C C . VAL A 1 179 ? -5.887 -17.959 1.723 1.00 69.75 179 VAL A C 1
ATOM 1488 O O . VAL A 1 179 ? -6.665 -18.154 2.658 1.00 69.75 179 VAL A O 1
ATOM 1491 N N . TRP A 1 180 ? -6.274 -17.920 0.443 1.00 46.44 180 TRP A N 1
ATOM 1492 C CA . TRP A 1 180 ? -7.631 -18.114 -0.079 1.00 46.44 180 TRP A CA 1
ATOM 1493 C C . TRP A 1 180 ? -7.770 -19.434 -0.847 1.00 46.44 180 TRP A C 1
ATOM 1495 O O . TRP A 1 180 ? -6.810 -19.787 -1.568 1.00 46.44 180 TRP A O 1
#

InterPro domains:
  IPR021966 Splicing factor SF3a60 binding domain [PF12108] (37-61)
  IPR031774 SF3A3 domain [PF16837] (83-141)
  IPR051421 RNA Processing and DNA Damage Response Regulator [PTHR12786] (17-174)

Solvent-accessible surface area (backbone atoms only — not comparable to full-atom values): 11119 Å² total; per-residue (Å²): 110,73,72,64,64,55,69,46,51,59,48,52,54,49,49,49,63,71,68,38,81,85,42,60,64,58,55,50,48,44,58,54,67,21,76,55,103,80,60,85,54,33,67,57,54,52,52,53,51,54,48,49,54,52,50,48,49,70,75,39,78,81,57,81,71,84,53,66,65,61,54,52,58,52,60,72,68,63,72,60,82,74,90,68,57,81,78,18,55,83,68,77,43,81,78,55,61,66,60,47,55,55,36,67,72,32,86,74,45,52,55,95,81,79,64,89,79,52,91,89,53,67,77,48,70,78,54,45,63,68,43,68,85,38,67,82,79,56,56,73,75,49,60,72,33,69,68,44,48,51,53,53,46,56,50,50,52,50,54,48,54,51,45,51,67,67,46,65,84,61,67,56,68,75,51,50,68,72,77,105